Protein AF-A0A535TQ62-F1 (afdb_monomer_lite)

Structure (mmCIF, N/CA/C/O backbone):
data_AF-A0A535TQ62-F1
#
_entry.id   AF-A0A535TQ62-F1
#
loop_
_atom_site.group_PDB
_atom_site.id
_atom_site.type_symbol
_atom_site.label_atom_id
_atom_site.label_alt_id
_atom_site.label_comp_id
_atom_site.label_asym_id
_atom_site.label_entity_id
_atom_site.label_seq_id
_atom_site.pdbx_PDB_ins_code
_atom_site.Cartn_x
_atom_site.Cartn_y
_atom_site.Cartn_z
_atom_site.occupancy
_atom_site.B_iso_or_equiv
_atom_site.auth_seq_id
_atom_site.a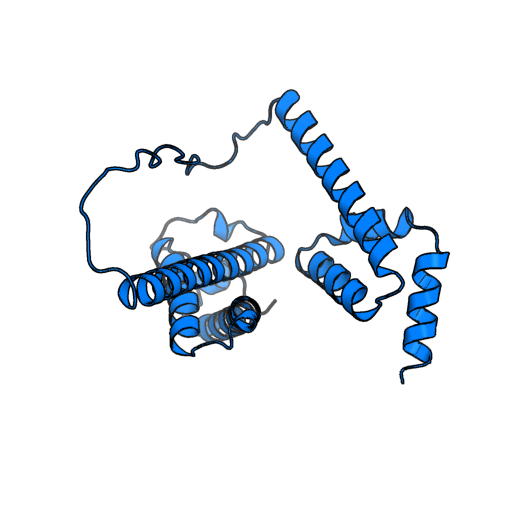uth_comp_id
_atom_site.auth_asym_id
_atom_site.auth_atom_id
_atom_site.pdbx_PDB_model_num
ATOM 1 N N . MET A 1 1 ? -7.289 12.842 -1.006 1.00 69.19 1 MET A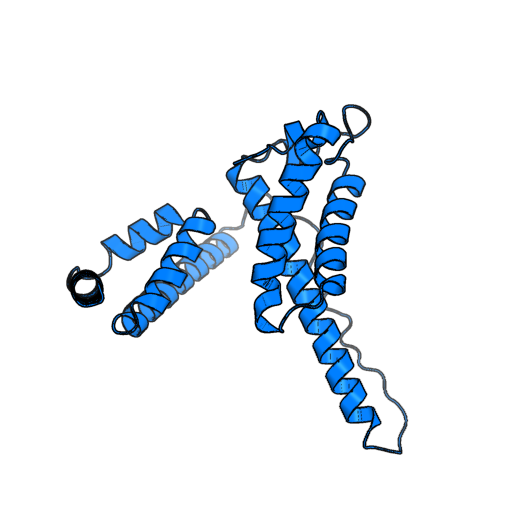 N 1
ATOM 2 C CA . MET A 1 1 ? -7.276 11.365 -0.954 1.00 69.19 1 MET A CA 1
ATOM 3 C C . MET A 1 1 ? -8.593 10.858 -1.527 1.00 69.19 1 MET A C 1
ATOM 5 O O . MET A 1 1 ? -9.617 11.352 -1.076 1.00 69.19 1 MET A O 1
ATOM 9 N N . PRO A 1 2 ? -8.578 10.011 -2.569 1.00 82.50 2 PRO A N 1
ATOM 10 C CA . PRO A 1 2 ? -9.769 9.678 -3.369 1.00 82.50 2 PRO A CA 1
ATOM 11 C C . PRO A 1 2 ? -10.786 8.708 -2.734 1.00 82.50 2 PRO A C 1
ATOM 13 O O . PRO A 1 2 ? -11.900 8.621 -3.231 1.00 82.50 2 PRO A O 1
ATOM 16 N N . PHE A 1 3 ? -10.418 7.979 -1.683 1.00 88.31 3 PHE A N 1
ATOM 17 C CA . PHE A 1 3 ? -11.275 7.019 -0.965 1.00 88.31 3 PHE A CA 1
ATOM 18 C C . PHE A 1 3 ? -10.758 6.794 0.460 1.00 88.31 3 PHE A C 1
ATOM 20 O O . P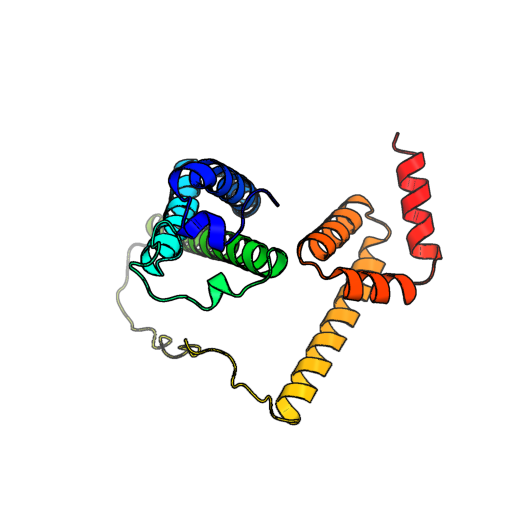HE A 1 3 ? -9.585 7.063 0.735 1.00 88.31 3 PHE A O 1
ATOM 27 N N . THR A 1 4 ? -11.595 6.268 1.347 1.00 88.94 4 THR A N 1
ATOM 28 C CA . THR A 1 4 ? -11.227 5.843 2.707 1.00 88.94 4 THR A CA 1
ATOM 29 C C . THR A 1 4 ? -11.290 4.318 2.863 1.00 88.94 4 THR A C 1
ATOM 31 O O . THR A 1 4 ? -11.782 3.611 1.982 1.00 88.94 4 THR A O 1
ATOM 34 N N . ALA A 1 5 ? -10.786 3.796 3.987 1.00 87.31 5 ALA A N 1
ATOM 35 C CA . ALA A 1 5 ? -10.918 2.377 4.332 1.00 87.31 5 ALA A CA 1
ATOM 36 C C . ALA A 1 5 ? -12.396 1.957 4.458 1.00 87.31 5 ALA A C 1
ATOM 38 O O . ALA A 1 5 ? -12.781 0.885 3.998 1.00 87.31 5 ALA A O 1
ATOM 39 N N . HIS A 1 6 ? -13.231 2.849 5.002 1.00 87.88 6 HIS A N 1
ATOM 40 C CA . HIS A 1 6 ? -14.673 2.648 5.103 1.00 87.88 6 HIS A CA 1
ATOM 41 C C . HIS A 1 6 ? -15.333 2.565 3.719 1.00 87.88 6 HIS A C 1
ATOM 43 O O . HIS A 1 6 ? -16.113 1.651 3.458 1.00 87.88 6 HIS A O 1
ATOM 49 N N . ASP A 1 7 ? -14.970 3.461 2.797 1.00 88.75 7 ASP A N 1
ATOM 50 C CA . ASP A 1 7 ? -15.551 3.455 1.450 1.00 88.75 7 ASP A CA 1
ATOM 51 C C . ASP A 1 7 ? -15.183 2.182 0.673 1.00 88.75 7 ASP A C 1
ATOM 53 O O . ASP A 1 7 ? -16.000 1.658 -0.078 1.00 88.75 7 ASP A O 1
ATOM 57 N N . LEU A 1 8 ? -13.982 1.634 0.878 1.00 88.75 8 LEU A N 1
ATOM 58 C CA . LEU A 1 8 ? -13.589 0.354 0.276 1.00 88.75 8 LEU A CA 1
ATOM 59 C C . LEU A 1 8 ? -14.397 -0.831 0.802 1.00 88.75 8 LEU A C 1
ATOM 61 O O . LEU A 1 8 ? -14.612 -1.810 0.081 1.00 88.75 8 LEU A O 1
ATOM 65 N N . ARG A 1 9 ? -14.860 -0.740 2.046 1.00 90.38 9 ARG A N 1
ATOM 66 C CA . ARG A 1 9 ? -15.615 -1.802 2.699 1.00 90.38 9 ARG A CA 1
ATOM 67 C C . ARG A 1 9 ? -17.073 -1.840 2.274 1.00 90.38 9 ARG A C 1
ATOM 69 O O . ARG A 1 9 ? -17.581 -2.928 2.015 1.00 90.38 9 ARG A O 1
ATOM 76 N N . TYR A 1 10 ? -17.718 -0.676 2.196 1.00 89.25 10 TYR A N 1
ATOM 77 C CA . TYR A 1 10 ? -19.159 -0.556 1.931 1.00 89.25 10 TYR A CA 1
ATOM 78 C C . TYR A 1 10 ? -19.491 -0.117 0.498 1.00 89.25 10 TYR A C 1
ATOM 80 O O . TYR A 1 10 ? -20.608 -0.320 0.027 1.00 89.25 10 TYR A O 1
ATOM 88 N N . HIS A 1 11 ? -18.537 0.481 -0.217 1.00 90.88 11 HIS A N 1
ATOM 89 C CA . HIS A 1 11 ? -18.716 1.021 -1.569 1.00 90.88 11 HIS A CA 1
ATOM 90 C C . HIS A 1 11 ? -17.602 0.542 -2.509 1.00 90.88 11 HIS A C 1
ATOM 92 O O . HIS A 1 11 ? -17.074 1.310 -3.321 1.00 90.88 11 HIS A O 1
ATOM 98 N N . ALA A 1 12 ? -17.247 -0.743 -2.402 1.00 87.06 12 ALA A N 1
ATOM 99 C CA . ALA A 1 12 ? -16.166 -1.363 -3.164 1.00 87.06 12 ALA A CA 1
ATOM 100 C C . ALA A 1 12 ? -16.316 -1.145 -4.679 1.00 87.06 12 ALA A C 1
ATOM 102 O O . ALA A 1 12 ? -15.363 -0.720 -5.321 1.00 87.06 12 ALA A O 1
ATOM 103 N N . ASP A 1 13 ? -17.513 -1.322 -5.243 1.00 87.94 13 ASP A N 1
ATOM 104 C CA . ASP A 1 13 ? -17.751 -1.171 -6.689 1.00 87.94 13 ASP A CA 1
ATOM 105 C C . ASP A 1 13 ? -17.455 0.246 -7.208 1.00 87.94 13 ASP A C 1
ATOM 107 O O . ASP A 1 13 ? -16.999 0.429 -8.337 1.00 87.94 13 ASP A O 1
ATOM 111 N N . GLN A 1 14 ? -17.688 1.263 -6.374 1.00 90.12 14 GLN A N 1
ATOM 112 C CA . GLN A 1 14 ? -17.477 2.670 -6.729 1.00 90.12 14 GLN A CA 1
ATOM 113 C C . GLN A 1 14 ? -16.027 3.103 -6.498 1.00 90.12 14 GLN A C 1
ATOM 115 O O . GLN A 1 14 ? -15.486 3.921 -7.242 1.00 90.12 14 GLN A O 1
ATOM 120 N N . THR A 1 15 ? -15.388 2.554 -5.466 1.00 90.88 15 THR A N 1
ATOM 121 C CA . THR A 1 15 ? -14.035 2.940 -5.047 1.00 90.88 15 THR A CA 1
ATOM 122 C C . THR A 1 15 ? -12.935 2.101 -5.682 1.00 90.88 15 THR A C 1
ATOM 124 O O . THR A 1 15 ? -11.796 2.564 -5.773 1.00 90.88 15 THR A O 1
ATOM 127 N N . TYR A 1 16 ? -13.255 0.910 -6.189 1.00 91.81 16 TYR A N 1
ATOM 128 C CA . TYR A 1 16 ? -12.292 0.005 -6.808 1.00 91.81 16 TYR A CA 1
ATOM 129 C C . TYR A 1 16 ? -11.492 0.643 -7.957 1.00 91.81 16 TYR A C 1
ATOM 131 O O . TYR A 1 16 ? -10.268 0.501 -7.954 1.00 91.81 16 TYR A O 1
ATOM 139 N N . PRO A 1 17 ? -12.087 1.413 -8.893 1.00 93.12 17 PRO A N 1
ATOM 140 C CA . PRO A 1 17 ? -11.311 2.081 -9.940 1.00 93.12 17 PRO A CA 1
ATOM 141 C C . PRO A 1 17 ? -10.280 3.071 -9.377 1.00 93.12 17 PRO A C 1
ATOM 143 O O . PRO A 1 17 ? -9.155 3.163 -9.874 1.00 93.12 17 PRO A O 1
ATOM 146 N N . ALA A 1 18 ? -10.640 3.792 -8.311 1.00 91.94 18 ALA A N 1
ATOM 147 C CA . ALA A 1 18 ? -9.747 4.737 -7.653 1.00 91.94 18 ALA A CA 1
ATOM 148 C C . ALA A 1 18 ? -8.618 4.018 -6.898 1.00 91.94 18 ALA A C 1
ATOM 150 O O . ALA A 1 18 ? -7.462 4.443 -6.985 1.00 91.94 18 ALA A O 1
ATOM 151 N N . LEU A 1 19 ? -8.929 2.906 -6.221 1.00 93.00 19 LEU A N 1
ATOM 152 C CA . LEU A 1 19 ? -7.938 2.024 -5.603 1.00 93.00 19 LEU A CA 1
ATOM 153 C C . LEU A 1 19 ? -6.963 1.488 -6.648 1.00 93.00 19 LEU A C 1
ATOM 155 O O . LEU A 1 19 ? -5.754 1.630 -6.486 1.00 93.00 19 LEU A O 1
ATOM 159 N N . TYR A 1 20 ? -7.477 0.919 -7.737 1.00 92.88 20 TYR A N 1
ATOM 160 C CA . TYR A 1 20 ? -6.663 0.344 -8.799 1.00 92.88 20 TYR A CA 1
ATOM 161 C C . TYR A 1 20 ? -5.708 1.380 -9.400 1.00 92.88 20 TYR A C 1
ATOM 163 O O . TYR A 1 20 ? -4.512 1.121 -9.533 1.00 92.88 20 TYR A O 1
ATOM 171 N N . ALA A 1 21 ? -6.202 2.586 -9.698 1.00 91.81 21 ALA A N 1
ATOM 172 C CA . ALA A 1 21 ? -5.378 3.676 -10.217 1.00 91.81 21 ALA A CA 1
ATOM 173 C C . ALA A 1 21 ? -4.296 4.129 -9.219 1.00 91.81 21 ALA A C 1
ATOM 175 O O . ALA A 1 21 ? -3.176 4.451 -9.625 1.00 91.81 21 ALA A O 1
ATOM 176 N N . HIS A 1 22 ? -4.616 4.148 -7.919 1.00 91.56 22 HIS A N 1
ATOM 177 C CA . HIS A 1 22 ? -3.662 4.469 -6.856 1.00 91.56 22 HIS A CA 1
ATOM 178 C C . HIS A 1 22 ? -2.554 3.416 -6.760 1.00 91.56 22 HIS A C 1
ATOM 180 O O . HIS A 1 22 ? -1.371 3.751 -6.850 1.00 91.56 22 HIS A O 1
ATOM 186 N N . LEU A 1 23 ? -2.933 2.138 -6.656 1.00 91.56 23 LEU A N 1
ATOM 187 C CA . LEU A 1 23 ? -1.994 1.017 -6.583 1.00 91.56 23 LEU A CA 1
ATOM 188 C C . LEU A 1 23 ? -1.113 0.948 -7.833 1.00 91.56 23 LEU A C 1
ATOM 190 O O . LEU A 1 23 ? 0.098 0.796 -7.707 1.00 91.56 23 LEU A O 1
ATOM 194 N N . SER A 1 24 ? -1.695 1.142 -9.019 1.00 90.62 24 SER A N 1
ATOM 195 C CA . SER A 1 24 ? -0.967 1.140 -10.292 1.00 90.62 24 SER A CA 1
ATOM 196 C C . SER A 1 24 ? 0.131 2.196 -10.324 1.00 90.62 24 SER A C 1
ATOM 198 O O . SER A 1 24 ? 1.280 1.875 -10.616 1.00 90.62 24 SER A O 1
ATOM 200 N N . ARG A 1 25 ? -0.187 3.447 -9.958 1.00 89.25 25 ARG A N 1
ATOM 201 C CA . ARG A 1 25 ? 0.804 4.535 -9.927 1.00 89.25 25 ARG A CA 1
ATOM 202 C C . ARG A 1 25 ? 1.955 4.240 -8.966 1.00 89.25 25 ARG A C 1
ATOM 204 O O . ARG A 1 25 ? 3.113 4.464 -9.312 1.00 89.25 25 ARG A O 1
ATOM 211 N N . HIS A 1 26 ? 1.657 3.731 -7.773 1.00 86.88 26 HIS A N 1
ATOM 212 C CA . HIS A 1 26 ? 2.692 3.433 -6.779 1.00 86.88 26 HIS A CA 1
ATOM 213 C C . HIS A 1 26 ? 3.512 2.184 -7.119 1.00 86.88 26 HIS A C 1
ATOM 215 O O . HIS A 1 26 ? 4.719 2.153 -6.864 1.00 86.88 26 HIS A O 1
ATOM 221 N N . ALA A 1 27 ? 2.893 1.174 -7.728 1.00 86.38 27 ALA A N 1
ATOM 222 C CA . ALA A 1 27 ? 3.574 -0.037 -8.161 1.00 86.38 27 ALA A CA 1
ATOM 223 C C . ALA A 1 27 ? 4.510 0.255 -9.340 1.00 86.38 27 ALA A C 1
ATOM 225 O O . ALA A 1 27 ? 5.666 -0.156 -9.297 1.00 86.38 27 ALA A O 1
ATOM 226 N N . GLN A 1 28 ? 4.061 1.050 -10.319 1.00 85.69 28 GLN A N 1
ATOM 227 C CA . GLN A 1 28 ? 4.896 1.514 -11.432 1.00 85.69 28 GLN A CA 1
ATOM 228 C C . GLN A 1 28 ? 6.153 2.218 -10.927 1.00 85.69 28 GLN A C 1
ATOM 230 O O . GLN A 1 28 ? 7.251 1.803 -11.270 1.00 85.69 28 GLN A O 1
ATOM 235 N N . ARG A 1 29 ? 6.011 3.209 -10.037 1.00 83.56 29 ARG A N 1
ATOM 236 C CA . ARG A 1 29 ? 7.163 3.913 -9.444 1.00 83.56 29 ARG A CA 1
ATOM 237 C C . ARG A 1 29 ? 8.116 2.974 -8.704 1.00 83.56 29 ARG A C 1
ATOM 239 O O . ARG A 1 29 ? 9.326 3.134 -8.785 1.00 83.56 29 ARG A O 1
ATOM 246 N N . SER A 1 30 ? 7.575 1.990 -7.988 1.00 79.56 30 SER A N 1
ATOM 247 C CA . SER A 1 30 ? 8.385 1.037 -7.217 1.00 79.56 30 SER A CA 1
ATOM 248 C C . SER A 1 30 ? 9.134 0.034 -8.105 1.00 79.56 30 SER A C 1
ATOM 250 O O . SER A 1 30 ? 10.176 -0.478 -7.701 1.00 79.56 30 SER A O 1
ATOM 252 N N . LEU A 1 31 ? 8.607 -0.258 -9.298 1.00 76.38 31 LEU A N 1
ATOM 253 C CA . LEU A 1 31 ? 9.186 -1.183 -10.279 1.00 76.38 31 LEU A CA 1
ATOM 254 C C . LEU A 1 31 ? 10.022 -0.479 -11.364 1.00 76.38 31 LEU A C 1
ATOM 256 O O . LEU A 1 31 ? 10.758 -1.153 -12.084 1.00 76.38 31 LEU A O 1
ATOM 260 N N . ASP A 1 32 ? 9.947 0.853 -11.472 1.00 71.69 32 ASP A N 1
ATOM 261 C CA . ASP A 1 32 ? 10.553 1.657 -12.550 1.00 71.69 32 ASP A CA 1
ATOM 262 C C . ASP A 1 32 ? 12.072 1.437 -12.692 1.00 71.69 32 ASP A C 1
ATOM 264 O O . ASP A 1 32 ? 12.630 1.465 -13.788 1.00 71.69 32 ASP A O 1
ATOM 268 N N . VAL A 1 33 ? 12.737 1.076 -11.591 1.00 64.94 33 VAL A N 1
ATOM 269 C CA . VAL A 1 33 ? 14.167 0.730 -11.535 1.00 64.94 33 VAL A CA 1
ATOM 270 C C . VAL A 1 33 ? 14.557 -0.418 -12.490 1.00 64.94 33 VAL A C 1
ATOM 272 O O . VAL A 1 33 ? 15.727 -0.523 -12.854 1.00 64.94 33 VAL A O 1
ATOM 275 N N . LEU A 1 34 ? 13.622 -1.276 -12.921 1.00 55.91 34 LEU A N 1
ATOM 276 C CA . LEU A 1 34 ? 13.913 -2.444 -13.767 1.00 55.91 34 LEU A CA 1
ATOM 277 C C . LEU A 1 34 ? 13.423 -2.376 -15.220 1.00 55.91 34 LEU A C 1
ATOM 279 O O . LEU A 1 34 ? 13.639 -3.354 -15.932 1.00 55.91 34 LEU A O 1
ATOM 283 N N . LYS A 1 35 ? 12.815 -1.273 -15.687 1.00 62.41 35 LYS A N 1
ATOM 284 C CA . LYS A 1 35 ? 11.981 -1.273 -16.914 1.00 62.41 35 LYS A CA 1
ATOM 285 C C . LYS A 1 35 ? 10.881 -2.339 -16.780 1.00 62.41 35 LYS A C 1
ATOM 287 O O . LYS A 1 35 ? 11.060 -3.498 -17.145 1.00 62.41 35 LYS A O 1
ATOM 292 N N . TYR A 1 36 ? 9.778 -1.947 -16.151 1.00 62.25 36 TYR A N 1
ATOM 293 C CA . TYR A 1 36 ? 8.710 -2.851 -15.726 1.00 62.25 36 TYR A CA 1
ATOM 294 C C . TYR A 1 36 ? 8.142 -3.719 -16.866 1.00 62.25 36 TYR A C 1
ATOM 296 O O . TYR A 1 36 ? 8.028 -3.280 -18.010 1.00 62.25 36 TYR A O 1
ATOM 304 N N . ASP A 1 37 ? 7.737 -4.941 -16.516 1.00 74.69 37 ASP A N 1
ATOM 305 C CA . ASP A 1 37 ? 6.847 -5.778 -17.323 1.00 74.69 37 ASP A CA 1
ATOM 306 C C . ASP A 1 37 ? 5.396 -5.510 -16.862 1.00 74.69 37 ASP A C 1
ATOM 308 O O . ASP A 1 37 ? 5.145 -5.532 -15.649 1.00 74.69 37 ASP A O 1
ATOM 312 N N . PRO A 1 38 ? 4.430 -5.230 -17.761 1.00 79.62 38 PRO A N 1
ATOM 313 C CA . PRO A 1 38 ? 3.017 -5.100 -17.394 1.00 79.62 38 PRO A CA 1
ATOM 314 C C . PRO A 1 38 ? 2.485 -6.288 -16.575 1.00 79.62 38 PRO A C 1
ATOM 316 O O . PRO A 1 38 ? 1.651 -6.091 -15.695 1.00 79.62 38 PRO A O 1
ATOM 319 N N . ILE A 1 39 ? 3.012 -7.500 -16.779 1.00 83.44 39 ILE A N 1
ATOM 320 C CA . ILE A 1 39 ? 2.597 -8.684 -16.015 1.00 83.44 39 ILE A CA 1
ATOM 321 C C . ILE A 1 39 ? 3.038 -8.576 -14.543 1.00 83.44 39 ILE A C 1
ATOM 323 O O . ILE A 1 39 ? 2.291 -8.930 -13.627 1.00 83.44 39 ILE A O 1
ATOM 327 N N . GLU A 1 40 ? 4.246 -8.069 -14.278 1.00 83.31 40 GLU A N 1
ATOM 328 C CA . GLU A 1 40 ? 4.740 -7.867 -12.907 1.00 83.31 40 GLU A CA 1
ATOM 329 C C . GLU A 1 40 ? 3.917 -6.814 -12.164 1.00 83.31 40 GLU A C 1
ATOM 331 O O . GLU A 1 40 ? 3.616 -6.987 -10.979 1.00 83.31 40 GLU A O 1
ATOM 336 N N . LEU A 1 41 ? 3.527 -5.751 -12.869 1.00 87.50 41 LEU A N 1
ATOM 337 C CA . LEU A 1 41 ? 2.665 -4.705 -12.335 1.00 87.50 41 LEU A CA 1
ATOM 338 C C . LEU A 1 41 ? 1.316 -5.283 -11.881 1.00 87.50 41 LEU A C 1
ATOM 340 O O . LEU A 1 41 ? 0.933 -5.098 -10.722 1.00 87.50 41 LEU A O 1
ATOM 344 N N . ASP A 1 42 ? 0.651 -6.046 -12.749 1.00 88.88 42 ASP A N 1
ATOM 345 C CA . ASP A 1 42 ? -0.633 -6.683 -12.440 1.00 88.88 42 ASP A CA 1
ATOM 346 C C . ASP A 1 42 ? -0.512 -7.680 -11.282 1.00 88.88 42 ASP A C 1
ATOM 348 O O . ASP A 1 42 ? -1.373 -7.728 -10.402 1.00 88.88 42 ASP A O 1
ATOM 352 N N . MET A 1 43 ? 0.594 -8.428 -11.199 1.00 87.94 43 MET A N 1
ATOM 353 C CA . MET A 1 43 ? 0.855 -9.332 -10.075 1.00 87.94 43 MET A CA 1
ATOM 354 C C . MET A 1 43 ? 1.012 -8.602 -8.734 1.00 87.94 43 MET A C 1
ATOM 356 O O . MET A 1 43 ? 0.625 -9.141 -7.692 1.00 87.94 43 MET A O 1
ATOM 360 N N . VAL A 1 44 ? 1.630 -7.418 -8.722 1.00 89.25 44 VAL A N 1
ATOM 361 C CA . VAL A 1 44 ? 1.781 -6.609 -7.502 1.00 89.25 44 VAL A CA 1
ATOM 362 C C . VAL A 1 44 ? 0.427 -6.059 -7.068 1.00 89.25 44 VAL A C 1
ATOM 364 O O . VAL A 1 44 ? 0.057 -6.213 -5.903 1.00 89.25 44 VAL A O 1
ATOM 367 N N . ILE A 1 45 ? -0.324 -5.466 -8.001 1.00 91.50 45 ILE A N 1
ATOM 368 C CA . ILE A 1 45 ? -1.647 -4.895 -7.726 1.00 91.50 45 ILE A CA 1
ATOM 369 C C . ILE A 1 45 ? -2.606 -5.992 -7.260 1.00 91.50 45 ILE A C 1
ATOM 371 O O . ILE A 1 45 ? -3.220 -5.859 -6.201 1.00 91.50 45 ILE A O 1
ATOM 375 N N . GLY A 1 46 ? -2.682 -7.095 -8.008 1.00 89.06 46 GLY A N 1
ATOM 376 C CA . GLY A 1 46 ? -3.553 -8.227 -7.710 1.00 89.06 46 GLY A CA 1
ATOM 377 C C . GLY A 1 46 ? -3.296 -8.800 -6.322 1.00 89.06 46 GLY A C 1
ATOM 378 O O . GLY A 1 46 ? -4.242 -9.039 -5.580 1.00 89.06 46 GLY A O 1
ATOM 379 N N . HIS A 1 47 ? -2.030 -8.917 -5.913 1.00 91.94 47 HIS A N 1
ATOM 380 C CA . HIS A 1 47 ? -1.697 -9.387 -4.572 1.00 91.94 47 HIS A CA 1
ATOM 381 C C . HIS A 1 47 ? -2.207 -8.454 -3.469 1.00 91.94 47 HIS A C 1
ATOM 383 O O . HIS A 1 47 ? -2.743 -8.925 -2.469 1.00 91.94 47 HIS A O 1
ATOM 389 N N . VAL A 1 48 ? -2.044 -7.137 -3.628 1.00 90.75 48 VAL A N 1
ATOM 390 C CA . VAL A 1 48 ? -2.518 -6.172 -2.624 1.0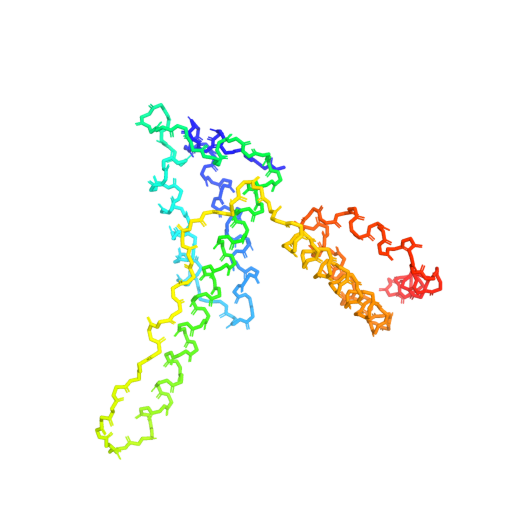0 90.75 48 VAL A CA 1
ATOM 391 C C . VAL A 1 48 ? -4.045 -6.192 -2.552 1.00 90.75 48 VAL A C 1
ATOM 393 O O . VAL A 1 48 ? -4.594 -6.255 -1.457 1.00 90.75 48 VAL A O 1
ATOM 396 N N . VAL A 1 49 ? -4.728 -6.225 -3.698 1.00 92.25 49 VAL A N 1
ATOM 397 C CA . VAL A 1 49 ? -6.194 -6.352 -3.769 1.00 92.25 49 VAL A CA 1
ATOM 398 C C . VAL A 1 49 ? -6.674 -7.646 -3.106 1.00 92.25 49 VAL A C 1
ATOM 400 O O . VAL A 1 49 ? -7.605 -7.615 -2.306 1.00 92.25 49 VAL A O 1
ATOM 403 N N . GLU A 1 50 ? -6.017 -8.772 -3.375 1.00 90.75 50 GLU A N 1
ATOM 404 C CA . GLU A 1 50 ? -6.331 -10.064 -2.761 1.00 90.75 50 GLU A CA 1
ATOM 405 C C . GLU A 1 50 ? -6.172 -10.023 -1.237 1.00 90.75 50 GLU A C 1
ATOM 407 O O . GLU A 1 50 ? -7.028 -10.535 -0.518 1.00 90.75 50 GLU A O 1
ATOM 412 N N . GLN A 1 51 ? -5.123 -9.374 -0.718 1.00 89.69 51 GLN A N 1
ATOM 413 C CA . GLN A 1 51 ? -4.979 -9.210 0.731 1.00 89.69 51 GLN A CA 1
ATOM 414 C C . GLN A 1 51 ? -6.103 -8.353 1.323 1.00 89.69 51 GLN A C 1
ATOM 416 O O . GLN A 1 51 ? -6.625 -8.705 2.377 1.00 89.69 51 GLN A O 1
ATOM 421 N N . LEU A 1 52 ? -6.519 -7.278 0.643 1.00 87.12 52 LEU A N 1
ATOM 422 C CA . LEU A 1 52 ? -7.643 -6.441 1.082 1.00 87.12 52 LEU A CA 1
ATOM 423 C C . LEU A 1 52 ? -8.978 -7.205 1.086 1.00 87.12 52 LEU A C 1
ATOM 425 O O . LEU A 1 52 ? -9.789 -7.006 1.991 1.00 87.12 52 LEU A O 1
ATOM 429 N N . LEU A 1 53 ? -9.191 -8.106 0.122 1.00 88.31 53 LEU A N 1
ATOM 430 C CA . LEU A 1 53 ? -10.333 -9.029 0.115 1.00 88.31 53 LEU A CA 1
ATOM 431 C C . LEU A 1 53 ? -10.246 -10.028 1.271 1.00 88.31 53 LEU A C 1
ATOM 433 O O . LEU A 1 53 ? -11.216 -10.230 1.997 1.00 88.31 53 LEU A O 1
ATOM 437 N N . ARG A 1 54 ? -9.070 -10.632 1.479 1.00 86.19 54 ARG A N 1
ATOM 438 C CA . ARG A 1 54 ? -8.849 -11.675 2.489 1.00 86.19 54 ARG A CA 1
ATOM 439 C C . ARG A 1 54 ? -9.076 -11.181 3.914 1.00 86.19 54 ARG A C 1
ATOM 441 O O . ARG A 1 54 ? -9.618 -11.918 4.732 1.00 86.19 54 ARG A O 1
ATOM 448 N N . ILE A 1 55 ? -8.658 -9.956 4.216 1.00 87.06 55 ILE A N 1
ATOM 449 C CA . ILE A 1 55 ? -8.901 -9.329 5.523 1.00 87.06 55 ILE A CA 1
ATOM 450 C C . ILE A 1 55 ? -10.322 -8.763 5.649 1.00 87.06 55 ILE A C 1
ATOM 452 O O . ILE A 1 55 ? -10.697 -8.302 6.721 1.00 87.06 55 ILE A O 1
ATOM 456 N N . GLY A 1 56 ? -11.118 -8.798 4.576 1.00 82.12 56 GLY A N 1
ATOM 457 C CA . GLY A 1 56 ? -12.494 -8.319 4.577 1.00 82.12 56 GLY A CA 1
ATOM 458 C C . GLY A 1 56 ? -12.635 -6.801 4.531 1.00 82.12 56 GLY A C 1
ATOM 459 O O . GLY A 1 56 ? -13.694 -6.301 4.902 1.00 82.12 56 GLY A O 1
ATOM 460 N N . LEU A 1 57 ? -11.593 -6.074 4.109 1.00 87.31 57 LEU A N 1
ATOM 461 C CA . LEU A 1 57 ? -11.637 -4.616 3.967 1.00 87.31 57 LEU A CA 1
ATOM 462 C C . LEU A 1 57 ? -12.211 -4.189 2.613 1.00 87.31 57 LEU A C 1
ATOM 464 O O . LEU A 1 57 ? -12.816 -3.132 2.519 1.00 87.31 57 LEU A O 1
ATOM 468 N N . LEU A 1 58 ? -12.034 -4.995 1.564 1.00 89.06 58 LEU A N 1
ATOM 469 C CA . LEU A 1 58 ? -12.636 -4.737 0.257 1.00 89.06 58 LEU A CA 1
ATOM 470 C C . LEU A 1 58 ? -13.943 -5.526 0.127 1.00 89.06 58 LEU A C 1
ATOM 472 O O . LEU A 1 58 ? -13.910 -6.752 0.081 1.00 89.06 58 LEU A O 1
ATOM 476 N N . GLY A 1 59 ? -15.084 -4.835 0.086 1.00 84.38 59 GLY A N 1
ATOM 477 C CA . GLY A 1 59 ? -16.402 -5.459 -0.123 1.00 84.38 59 GLY A CA 1
ATOM 478 C C . GLY A 1 59 ? -16.856 -6.417 0.987 1.00 84.38 59 GLY A C 1
ATOM 479 O O . GLY A 1 59 ? -17.729 -7.254 0.763 1.00 84.38 59 GLY A O 1
ATOM 480 N N . GLY A 1 60 ? -16.247 -6.333 2.174 1.00 83.25 60 GLY A N 1
ATOM 481 C CA . GLY A 1 60 ? -16.629 -7.152 3.325 1.00 83.25 60 GLY A CA 1
ATOM 482 C C . GLY A 1 60 ? -17.932 -6.708 3.991 1.00 83.25 60 GLY A C 1
ATOM 483 O O . GLY A 1 60 ? -18.570 -7.530 4.650 1.00 83.25 60 GLY A O 1
ATOM 484 N N . GLU A 1 61 ? -18.347 -5.449 3.787 1.00 85.75 61 GLU A N 1
ATOM 485 C CA . GLU A 1 61 ? -19.553 -4.855 4.382 1.00 85.75 61 GLU A CA 1
ATOM 486 C C . GLU A 1 61 ? -19.662 -5.208 5.887 1.00 85.75 61 GLU A C 1
ATOM 488 O O . GLU A 1 61 ? -18.661 -5.209 6.616 1.00 85.75 61 GLU A O 1
ATOM 493 N N . ASP A 1 62 ? -20.864 -5.570 6.339 1.00 85.38 62 ASP A N 1
ATOM 494 C CA . ASP A 1 62 ? -21.152 -6.089 7.681 1.00 85.38 62 ASP A CA 1
ATOM 495 C C . ASP A 1 62 ? -20.908 -7.606 7.813 1.00 85.38 62 ASP A C 1
ATOM 497 O O . ASP A 1 62 ? -21.128 -8.192 8.874 1.00 85.38 62 ASP A O 1
ATOM 501 N N . ARG A 1 63 ? -20.490 -8.286 6.736 1.00 83.12 63 ARG A N 1
ATOM 502 C CA . ARG A 1 63 ? -20.301 -9.750 6.724 1.00 83.12 63 ARG A CA 1
ATOM 503 C C . ARG A 1 63 ? -18.997 -10.168 7.392 1.00 83.12 63 ARG A C 1
ATOM 505 O O . ARG A 1 63 ? -18.868 -11.307 7.839 1.00 83.12 63 ARG A O 1
ATOM 512 N N . THR A 1 64 ? -18.027 -9.265 7.434 1.00 82.56 64 THR A N 1
ATOM 513 C CA . THR A 1 64 ? -16.738 -9.450 8.098 1.00 82.56 64 THR A CA 1
ATOM 514 C C . THR A 1 64 ? -16.692 -8.613 9.380 1.00 82.56 64 THR A C 1
ATOM 516 O O . THR A 1 64 ? -17.399 -7.614 9.491 1.00 82.56 64 THR A O 1
ATOM 519 N N . PRO A 1 65 ? -15.891 -8.986 10.393 1.00 82.62 65 PRO A N 1
ATOM 520 C CA . PRO A 1 65 ? -15.685 -8.131 11.559 1.00 82.62 65 PRO A CA 1
ATOM 521 C C . PRO A 1 65 ? -14.903 -6.867 11.178 1.00 82.62 65 PRO A C 1
ATOM 523 O O . PRO A 1 65 ? -14.167 -6.848 10.185 1.00 82.62 65 PRO A O 1
ATOM 526 N N . LEU A 1 66 ? -15.059 -5.797 11.959 1.00 83.38 66 LEU A N 1
ATOM 527 C CA . LEU A 1 66 ? -14.227 -4.603 11.810 1.00 83.38 66 LEU A CA 1
ATOM 528 C C . LEU A 1 66 ? -12.762 -4.961 12.067 1.00 83.38 66 LEU A C 1
ATOM 530 O O . LEU A 1 66 ? -12.430 -5.675 13.014 1.00 83.38 66 LEU A O 1
ATOM 534 N N . THR A 1 67 ? -11.890 -4.466 11.202 1.00 82.75 67 THR A N 1
ATOM 535 C CA . THR A 1 67 ? -10.446 -4.650 11.283 1.00 82.75 67 THR A CA 1
ATOM 536 C C . THR A 1 67 ? -9.796 -3.409 11.882 1.00 82.75 67 THR A C 1
ATOM 538 O O . THR A 1 67 ? -10.374 -2.324 11.909 1.00 82.75 67 THR A O 1
ATOM 541 N N . VAL A 1 68 ? -8.543 -3.537 12.317 1.00 81.75 68 VAL A N 1
ATOM 542 C CA . VAL A 1 68 ? -7.746 -2.382 12.769 1.00 81.75 68 VAL A CA 1
ATOM 543 C C . VAL A 1 68 ? -7.596 -1.338 11.653 1.00 81.75 68 VAL A C 1
ATOM 545 O O . VAL A 1 68 ? -7.493 -0.149 11.939 1.00 81.75 68 VAL A O 1
ATOM 548 N N . LEU A 1 69 ? -7.641 -1.765 10.383 1.00 82.12 69 LEU A N 1
ATOM 549 C CA . LEU A 1 69 ? -7.536 -0.872 9.228 1.00 82.12 69 LEU A CA 1
ATOM 550 C C . LEU A 1 69 ? -8.747 0.058 9.085 1.00 82.12 69 LEU A C 1
ATOM 552 O O . LEU A 1 69 ? -8.591 1.159 8.567 1.00 82.12 69 LEU A O 1
ATOM 556 N N . ASP A 1 70 ? -9.920 -0.345 9.583 1.00 81.12 70 ASP A N 1
ATOM 557 C CA . ASP A 1 70 ? -11.126 0.490 9.581 1.00 81.12 70 ASP A CA 1
ATOM 558 C C . ASP A 1 70 ? -11.008 1.689 10.538 1.00 81.12 70 ASP A C 1
ATOM 560 O O . ASP A 1 70 ? -11.666 2.707 10.339 1.00 81.12 70 ASP A O 1
ATOM 564 N N . GLY A 1 71 ? -10.164 1.579 11.571 1.00 79.56 71 GLY A N 1
ATOM 565 C CA . GLY A 1 71 ? -9.910 2.642 12.547 1.00 79.56 71 GLY A CA 1
ATOM 566 C C . GLY A 1 71 ? -8.742 3.566 12.193 1.00 79.56 71 GLY A C 1
ATOM 567 O O . GLY A 1 71 ? -8.447 4.486 12.956 1.00 79.56 71 GLY A O 1
ATOM 568 N N . LEU A 1 72 ? -8.050 3.321 11.076 1.00 82.25 72 LEU A N 1
ATOM 569 C CA . LEU A 1 72 ? -6.916 4.141 10.658 1.00 82.25 72 LEU A CA 1
ATOM 570 C C . LEU A 1 72 ? -7.375 5.496 10.124 1.00 82.25 72 LEU A C 1
ATOM 572 O O . LEU A 1 72 ? -8.389 5.612 9.434 1.00 82.25 72 LEU A O 1
ATOM 576 N N . SER A 1 73 ? -6.565 6.526 10.370 1.00 86.38 73 SER A N 1
ATOM 577 C CA . SER A 1 73 ? -6.726 7.785 9.648 1.00 86.38 73 SER A CA 1
ATOM 578 C C . SER A 1 73 ? -6.445 7.578 8.157 1.00 86.38 73 SER A C 1
ATOM 580 O O . SER A 1 73 ? -5.711 6.668 7.762 1.00 86.38 73 SER A O 1
ATOM 582 N N . ASN A 1 74 ? -6.972 8.465 7.310 1.00 84.56 74 ASN A N 1
ATOM 583 C CA . ASN A 1 74 ? -6.718 8.394 5.870 1.00 84.56 74 ASN A CA 1
ATOM 584 C C . ASN A 1 74 ? -5.209 8.384 5.565 1.00 84.56 74 ASN A C 1
ATOM 586 O O . ASN A 1 74 ? -4.747 7.552 4.797 1.00 84.56 74 ASN A O 1
ATOM 590 N N . ALA A 1 75 ? -4.415 9.220 6.235 1.00 82.06 75 ALA A N 1
ATOM 591 C CA . ALA A 1 75 ? -2.956 9.212 6.111 1.00 82.06 75 ALA A CA 1
ATOM 592 C C . ALA A 1 75 ? -2.338 7.831 6.387 1.00 82.06 75 ALA A C 1
ATOM 594 O O . ALA A 1 75 ? -1.615 7.278 5.555 1.00 82.06 75 ALA A O 1
ATOM 595 N N . GLN A 1 76 ? -2.687 7.235 7.528 1.00 85.00 76 GLN A N 1
ATOM 596 C CA . GLN A 1 76 ? -2.180 5.926 7.940 1.00 85.00 76 GLN A CA 1
ATOM 597 C C . GLN A 1 76 ? -2.602 4.818 6.971 1.00 85.00 76 GLN A C 1
ATOM 599 O O . GLN A 1 76 ? -1.810 3.929 6.653 1.00 85.00 76 GLN A O 1
ATOM 604 N N . PHE A 1 77 ? -3.830 4.889 6.463 1.00 86.69 77 PHE A N 1
ATOM 605 C CA . PHE A 1 77 ? -4.351 3.923 5.510 1.00 86.69 77 PHE A CA 1
ATOM 606 C C . PHE A 1 77 ? -3.608 3.972 4.165 1.00 86.69 77 PHE A C 1
ATOM 608 O O . PHE A 1 77 ? -3.198 2.936 3.639 1.00 86.69 77 PHE A O 1
ATOM 615 N N . TYR A 1 78 ? -3.349 5.166 3.626 1.00 86.06 78 TYR A N 1
ATOM 616 C CA . TYR A 1 78 ? -2.583 5.304 2.383 1.00 86.06 78 TYR A CA 1
ATOM 617 C C . TYR A 1 78 ? -1.110 4.935 2.570 1.00 86.06 78 TYR A C 1
ATOM 619 O O . TYR A 1 78 ? -0.532 4.293 1.692 1.00 86.06 78 TYR A O 1
ATOM 627 N N . ALA A 1 79 ? -0.514 5.250 3.723 1.00 84.31 79 ALA A N 1
ATOM 628 C CA . ALA A 1 79 ? 0.830 4.792 4.064 1.00 84.31 79 ALA A CA 1
ATOM 629 C C . ALA A 1 79 ? 0.911 3.255 4.096 1.00 84.31 79 ALA A C 1
ATOM 631 O O . ALA A 1 79 ? 1.849 2.669 3.547 1.00 84.31 79 ALA A O 1
ATOM 632 N N . PHE A 1 80 ? -0.101 2.589 4.665 1.00 88.88 80 PHE A N 1
ATOM 633 C CA . PHE A 1 80 ? -0.221 1.131 4.638 1.00 88.88 80 PHE A CA 1
ATOM 634 C C . PHE A 1 80 ? -0.302 0.580 3.205 1.00 88.88 80 PHE A C 1
ATOM 636 O O . PHE A 1 80 ? 0.436 -0.352 2.870 1.00 88.88 80 PHE A O 1
ATOM 643 N N . LEU A 1 81 ? -1.142 1.160 2.339 1.00 89.12 81 LEU A N 1
ATOM 644 C CA . LEU A 1 81 ? -1.260 0.732 0.938 1.00 89.12 81 LEU A CA 1
ATOM 645 C C . LEU A 1 81 ? 0.059 0.912 0.179 1.00 89.12 81 LEU A C 1
ATOM 647 O O . LEU A 1 81 ? 0.525 -0.013 -0.489 1.00 89.12 81 LEU A O 1
ATOM 651 N N . ASN A 1 82 ? 0.700 2.070 0.330 1.00 88.19 82 ASN A N 1
ATOM 652 C CA . ASN A 1 82 ? 1.965 2.380 -0.330 1.00 88.19 82 ASN A CA 1
ATOM 653 C C . ASN A 1 82 ? 3.075 1.421 0.116 1.00 88.19 82 ASN A C 1
ATOM 655 O O . ASN A 1 82 ? 3.828 0.908 -0.715 1.00 88.19 82 ASN A O 1
ATOM 659 N N . ARG A 1 83 ? 3.149 1.120 1.419 1.00 86.81 83 ARG A N 1
ATOM 660 C CA . ARG A 1 83 ? 4.120 0.166 1.965 1.00 86.81 83 ARG A CA 1
ATOM 661 C C . ARG A 1 83 ? 3.846 -1.255 1.483 1.00 86.81 83 ARG A C 1
ATOM 663 O O . ARG A 1 83 ? 4.785 -1.950 1.110 1.00 86.81 83 ARG A O 1
ATOM 670 N N . SER A 1 84 ? 2.579 -1.665 1.433 1.00 87.69 84 SER A N 1
ATOM 671 C CA . SER A 1 84 ? 2.161 -2.973 0.913 1.00 87.69 84 SER A CA 1
ATOM 672 C C . SER A 1 84 ? 2.587 -3.165 -0.545 1.00 87.69 84 SER A C 1
ATOM 674 O O . SER A 1 84 ? 3.221 -4.167 -0.882 1.00 87.69 84 SER A O 1
ATOM 676 N N . VAL A 1 85 ? 2.319 -2.169 -1.397 1.00 89.12 85 VAL A N 1
ATOM 677 C CA . VAL A 1 85 ? 2.732 -2.163 -2.809 1.00 89.12 85 VAL A CA 1
ATOM 678 C C . VAL A 1 85 ? 4.252 -2.208 -2.944 1.00 89.12 85 VAL A C 1
ATOM 680 O O . VAL A 1 85 ? 4.778 -3.053 -3.667 1.00 89.12 85 VAL A O 1
ATOM 683 N N . ARG A 1 86 ? 4.969 -1.341 -2.221 1.00 85.75 86 ARG A N 1
ATOM 684 C CA . ARG A 1 86 ? 6.435 -1.267 -2.268 1.00 85.75 86 ARG A CA 1
ATOM 685 C C . ARG A 1 86 ? 7.083 -2.574 -1.823 1.00 85.75 86 ARG A C 1
ATOM 687 O O . ARG A 1 86 ? 7.970 -3.078 -2.505 1.00 85.75 86 ARG A O 1
ATOM 694 N N . ASN A 1 87 ? 6.628 -3.149 -0.712 1.00 87.44 87 ASN A N 1
ATOM 695 C CA . ASN A 1 87 ? 7.143 -4.420 -0.206 1.00 87.44 87 ASN A CA 1
ATOM 696 C C . ASN A 1 87 ? 6.922 -5.543 -1.218 1.00 87.44 87 ASN A C 1
ATOM 698 O O . ASN A 1 87 ? 7.833 -6.332 -1.470 1.00 87.44 87 ASN A O 1
ATOM 702 N N . LYS A 1 88 ? 5.737 -5.591 -1.841 1.00 90.25 88 LYS A N 1
ATOM 703 C CA . LYS A 1 88 ? 5.445 -6.608 -2.847 1.00 90.25 88 LYS A CA 1
ATOM 704 C C . LYS A 1 88 ? 6.267 -6.421 -4.121 1.00 90.25 88 LYS A C 1
ATOM 706 O O . LYS A 1 88 ? 6.747 -7.409 -4.672 1.00 90.25 88 LYS A O 1
ATOM 711 N N . ALA A 1 89 ? 6.471 -5.182 -4.559 1.00 84.25 89 ALA A N 1
ATOM 712 C CA . ALA A 1 89 ? 7.371 -4.873 -5.662 1.00 84.25 89 ALA A CA 1
ATOM 713 C C . ALA A 1 89 ? 8.800 -5.339 -5.339 1.00 84.25 89 ALA A C 1
ATOM 715 O O . ALA A 1 89 ? 9.371 -6.102 -6.108 1.00 84.25 89 ALA A O 1
ATOM 716 N N . ILE A 1 90 ? 9.345 -5.000 -4.166 1.00 82.88 90 ILE A N 1
ATOM 717 C CA . ILE A 1 90 ? 10.685 -5.435 -3.736 1.00 82.88 90 ILE A CA 1
ATOM 718 C C . ILE A 1 90 ? 10.804 -6.966 -3.682 1.00 82.88 90 ILE A C 1
ATOM 720 O O . ILE A 1 90 ? 11.805 -7.505 -4.149 1.00 82.88 90 ILE A O 1
ATOM 724 N N . ASP A 1 91 ? 9.799 -7.677 -3.162 1.00 85.75 91 ASP A N 1
ATOM 725 C CA . ASP A 1 91 ? 9.755 -9.150 -3.178 1.00 85.75 91 ASP A CA 1
ATOM 726 C C . ASP A 1 91 ? 9.880 -9.698 -4.610 1.00 85.75 91 ASP A C 1
ATOM 728 O O . ASP A 1 91 ? 10.664 -10.614 -4.868 1.00 85.75 91 ASP A O 1
ATOM 732 N N . ARG A 1 92 ? 9.175 -9.092 -5.572 1.00 83.25 92 ARG A N 1
ATOM 733 C CA . ARG A 1 92 ? 9.279 -9.458 -6.993 1.00 83.25 92 ARG A CA 1
ATOM 734 C C . ARG A 1 92 ? 10.652 -9.142 -7.575 1.00 83.25 92 ARG A C 1
ATOM 736 O O . ARG A 1 92 ? 11.235 -10.013 -8.215 1.00 83.25 92 ARG A O 1
ATOM 743 N N . LEU A 1 93 ? 11.201 -7.961 -7.288 1.00 74.88 93 LEU A N 1
ATOM 744 C CA . LEU A 1 93 ? 12.548 -7.569 -7.714 1.00 74.88 93 LEU A CA 1
ATOM 745 C C . LEU A 1 93 ? 13.601 -8.566 -7.209 1.00 74.88 93 LEU A C 1
ATOM 747 O O . LEU A 1 93 ? 14.478 -8.978 -7.967 1.00 74.88 93 LEU A O 1
ATOM 751 N N . ARG A 1 94 ? 13.503 -8.987 -5.941 1.00 80.00 94 ARG A N 1
ATOM 752 C CA . ARG A 1 94 ? 14.399 -9.988 -5.342 1.00 80.00 94 ARG A CA 1
ATOM 753 C C . ARG A 1 94 ? 14.263 -11.341 -6.033 1.00 80.00 94 ARG A C 1
ATOM 755 O O . ARG A 1 94 ? 15.268 -11.896 -6.459 1.00 80.00 94 ARG A O 1
ATOM 762 N N . LYS A 1 95 ? 13.036 -11.839 -6.209 1.00 81.12 95 LYS A N 1
ATOM 763 C CA . LYS A 1 95 ? 12.778 -13.127 -6.878 1.00 81.12 95 LYS A CA 1
ATOM 764 C C . LYS A 1 95 ? 13.276 -13.149 -8.318 1.00 81.12 95 LYS A C 1
ATOM 766 O O . LYS A 1 95 ? 13.886 -14.128 -8.729 1.00 81.12 95 LYS A O 1
ATOM 771 N N . ARG A 1 96 ? 13.080 -12.062 -9.063 1.00 74.31 96 ARG A N 1
ATOM 772 C CA . ARG A 1 96 ? 13.573 -11.944 -10.438 1.00 74.31 96 ARG A CA 1
ATOM 773 C C . ARG A 1 96 ? 15.099 -11.903 -10.497 1.00 74.31 96 ARG A C 1
ATOM 775 O O . ARG A 1 96 ? 15.685 -12.551 -11.354 1.00 74.31 96 ARG A O 1
ATOM 782 N N . ARG A 1 97 ? 15.754 -11.174 -9.583 1.00 71.75 97 ARG A N 1
ATOM 783 C CA . ARG A 1 97 ? 17.224 -11.178 -9.473 1.00 71.75 97 ARG A CA 1
ATOM 784 C C . ARG A 1 97 ? 17.758 -12.574 -9.173 1.00 71.75 97 ARG A C 1
ATOM 786 O O . ARG A 1 97 ? 18.691 -12.990 -9.842 1.00 71.75 97 ARG A O 1
ATOM 793 N N . LEU A 1 98 ? 17.133 -13.302 -8.246 1.00 72.25 98 LEU A N 1
ATOM 794 C CA . LEU A 1 98 ? 17.491 -14.693 -7.958 1.00 72.25 98 LEU A CA 1
ATOM 795 C C . LEU A 1 98 ? 17.325 -15.579 -9.199 1.00 72.25 98 LEU A C 1
ATOM 797 O O . LEU A 1 98 ? 18.253 -16.287 -9.557 1.00 72.25 98 LEU A O 1
ATOM 801 N N . GLN A 1 99 ? 16.194 -15.495 -9.908 1.00 69.38 99 GLN A N 1
ATOM 802 C CA . GLN A 1 99 ? 15.987 -16.244 -11.156 1.00 69.38 99 GLN A CA 1
ATOM 803 C C . GLN A 1 99 ? 17.028 -15.910 -12.229 1.00 69.38 99 GLN A C 1
ATOM 805 O O . GLN A 1 99 ? 17.495 -16.814 -12.910 1.00 69.38 99 GLN A O 1
ATOM 810 N N . MET A 1 100 ? 17.407 -14.636 -12.371 1.00 62.56 100 MET A N 1
ATOM 811 C CA . MET A 1 100 ? 18.468 -14.235 -13.297 1.00 62.56 100 MET A CA 1
ATOM 812 C C . MET A 1 100 ? 19.833 -14.786 -12.874 1.00 62.56 100 MET A C 1
ATOM 814 O O . MET A 1 100 ? 20.541 -15.276 -13.740 1.00 62.56 100 MET A O 1
ATOM 818 N N . MET A 1 101 ? 20.167 -14.767 -11.577 1.00 60.66 101 MET A N 1
ATOM 819 C CA . MET A 1 101 ? 21.401 -15.369 -11.051 1.00 60.66 101 MET A CA 1
ATOM 820 C C . MET A 1 101 ? 21.452 -16.877 -11.327 1.00 60.66 101 MET A C 1
ATOM 822 O O . MET A 1 101 ? 22.416 -17.346 -11.922 1.00 60.66 101 MET A O 1
ATOM 826 N N . TYR A 1 102 ? 20.381 -17.615 -11.019 1.00 57.78 102 TYR A N 1
ATOM 827 C CA . TYR A 1 102 ? 20.306 -19.048 -11.319 1.00 57.78 102 TYR A CA 1
ATOM 828 C C . TYR A 1 102 ? 20.332 -19.344 -12.825 1.00 57.78 102 TYR A C 1
ATOM 830 O O . TYR A 1 102 ? 20.917 -20.338 -13.234 1.00 57.78 102 TYR A O 1
ATOM 838 N N . ALA A 1 103 ? 19.733 -18.499 -13.669 1.00 57.28 103 ALA A N 1
ATOM 839 C CA . ALA A 1 103 ? 19.812 -18.665 -15.121 1.00 57.28 103 ALA A CA 1
ATOM 840 C C . ALA A 1 103 ? 21.245 -18.468 -15.647 1.00 57.28 103 ALA A C 1
ATOM 842 O O . ALA A 1 103 ? 21.671 -19.218 -16.520 1.00 57.28 103 ALA A O 1
ATOM 843 N N . THR A 1 104 ? 22.004 -17.516 -15.089 1.00 53.78 104 THR A N 1
ATOM 844 C CA . THR A 1 104 ? 23.434 -17.355 -15.404 1.00 53.78 104 THR A CA 1
ATOM 845 C C . THR A 1 104 ? 24.305 -18.482 -14.850 1.00 53.78 104 THR A C 1
ATOM 847 O O . THR A 1 104 ? 25.261 -18.864 -15.516 1.00 53.78 104 THR A O 1
ATOM 850 N N . ASP A 1 105 ? 23.965 -19.056 -13.692 1.00 48.06 105 ASP A N 1
ATOM 851 C CA . ASP A 1 105 ? 24.696 -20.201 -13.129 1.00 48.06 105 ASP A CA 1
ATOM 852 C C . ASP A 1 105 ? 24.427 -21.498 -13.922 1.00 48.06 105 ASP A C 1
ATOM 854 O O . ASP A 1 105 ? 25.313 -22.337 -14.075 1.00 48.06 105 ASP A O 1
ATOM 858 N N . VAL A 1 106 ? 23.231 -21.654 -14.506 1.00 46.06 106 VAL A N 1
ATOM 859 C CA . VAL A 1 106 ? 22.873 -22.815 -15.349 1.00 46.06 106 VAL A CA 1
ATOM 860 C C . VAL A 1 106 ? 23.526 -22.762 -16.742 1.00 46.06 106 VAL A C 1
ATOM 862 O O . VAL A 1 106 ? 23.733 -23.811 -17.351 1.00 46.06 106 VAL A O 1
ATOM 865 N N . GLU A 1 107 ? 23.928 -21.588 -17.238 1.00 42.78 107 GLU A N 1
ATOM 866 C CA . GLU A 1 107 ? 24.727 -21.474 -18.475 1.00 42.78 107 GLU A CA 1
ATOM 867 C C . GLU A 1 107 ? 26.225 -21.751 -18.277 1.00 42.78 107 GLU A C 1
ATOM 869 O O . GLU A 1 107 ? 26.979 -21.831 -19.249 1.00 42.78 107 GLU A O 1
ATOM 874 N N . GLY A 1 108 ? 26.669 -21.985 -17.045 1.00 44.34 108 GLY A N 1
ATOM 875 C CA . GLY A 1 108 ? 28.031 -22.410 -16.796 1.00 44.34 108 GLY A CA 1
ATOM 876 C C . GLY A 1 108 ? 28.192 -22.983 -15.410 1.00 44.34 108 GLY A C 1
ATOM 877 O O . GLY A 1 108 ? 28.654 -22.260 -14.546 1.00 44.34 108 GLY A O 1
ATOM 878 N N . THR A 1 109 ? 27.850 -24.258 -15.215 1.00 33.47 109 THR A N 1
ATOM 879 C CA . THR A 1 109 ? 28.681 -25.281 -14.549 1.00 33.47 109 THR A CA 1
ATOM 880 C C . THR A 1 109 ? 27.938 -26.623 -14.628 1.00 33.47 109 THR A C 1
ATOM 882 O O . THR A 1 109 ? 26.951 -26.852 -13.933 1.00 33.47 109 THR A O 1
ATOM 885 N N . GLU A 1 110 ? 28.418 -27.540 -15.472 1.00 37.94 110 GLU A N 1
ATOM 886 C CA . GLU A 1 110 ? 28.198 -28.967 -15.235 1.00 37.94 110 GLU A CA 1
ATOM 887 C C . GLU A 1 110 ? 28.943 -29.352 -13.950 1.00 37.94 110 GLU A C 1
ATOM 889 O O . GLU A 1 110 ? 30.161 -29.196 -13.871 1.00 37.94 110 GLU A O 1
ATOM 894 N N . GLY A 1 111 ? 28.222 -29.896 -12.969 1.00 34.47 111 GLY A N 1
ATOM 895 C CA . GLY A 1 111 ? 28.807 -30.706 -11.904 1.00 34.47 111 GLY A CA 1
ATOM 896 C C . GLY A 1 111 ? 28.754 -30.110 -10.498 1.00 34.47 111 GLY A C 1
ATOM 897 O O . GLY A 1 111 ? 29.514 -29.209 -10.154 1.00 34.47 111 GLY A O 1
ATOM 898 N N . THR A 1 112 ? 27.957 -30.769 -9.654 1.00 31.95 112 THR A N 1
ATOM 899 C CA . THR A 1 112 ? 28.301 -31.401 -8.357 1.00 31.95 112 THR A CA 1
ATOM 900 C C . THR A 1 112 ? 27.237 -31.121 -7.290 1.00 31.95 112 THR A C 1
ATOM 902 O O . THR A 1 112 ? 26.761 -30.005 -7.120 1.00 31.95 112 THR A O 1
ATOM 905 N N . GLU A 1 113 ? 26.831 -32.204 -6.637 1.00 37.09 113 GLU A N 1
ATOM 906 C CA . GLU A 1 113 ? 25.743 -32.352 -5.675 1.00 37.09 113 GLU A CA 1
ATOM 907 C C . GLU A 1 113 ? 25.993 -31.666 -4.318 1.00 37.09 113 GLU A C 1
ATOM 909 O O . GLU A 1 113 ? 27.137 -31.506 -3.908 1.00 37.09 113 GLU A O 1
ATOM 914 N N . ALA A 1 114 ? 24.871 -31.416 -3.626 1.00 38.12 114 ALA A N 1
ATOM 915 C CA . ALA A 1 114 ? 24.655 -31.397 -2.172 1.00 38.12 114 ALA A CA 1
ATOM 916 C C . ALA A 1 114 ? 25.403 -30.361 -1.306 1.00 38.12 114 ALA A C 1
ATOM 918 O O . ALA A 1 114 ? 26.622 -30.350 -1.221 1.00 38.12 114 ALA A O 1
ATOM 919 N N . GLU A 1 115 ? 24.647 -29.565 -0.544 1.00 33.50 115 GLU A N 1
ATOM 920 C CA . GLU A 1 115 ? 24.441 -29.781 0.901 1.00 33.50 115 GLU A CA 1
ATOM 921 C C . GLU A 1 115 ? 23.531 -28.683 1.490 1.00 33.50 115 GLU A C 1
ATOM 923 O O . GLU A 1 115 ? 23.475 -27.556 1.000 1.00 33.50 115 GLU A O 1
ATOM 928 N N . ASP A 1 116 ? 22.756 -29.074 2.501 1.00 41.75 116 ASP A N 1
ATOM 929 C CA . ASP A 1 116 ? 21.763 -28.291 3.239 1.00 41.75 116 ASP A CA 1
ATOM 930 C C . ASP A 1 116 ? 22.311 -26.972 3.821 1.00 41.75 116 ASP A C 1
ATOM 932 O O . ASP A 1 116 ? 23.330 -26.974 4.510 1.00 41.75 116 ASP A O 1
ATOM 936 N N . ASP A 1 117 ? 21.582 -25.861 3.646 1.00 40.69 117 ASP A N 1
ATOM 937 C CA . ASP A 1 117 ? 21.870 -24.590 4.334 1.00 40.69 117 ASP A CA 1
ATOM 938 C C . ASP A 1 117 ? 20.844 -24.335 5.470 1.00 40.69 117 ASP A C 1
ATOM 940 O O . ASP A 1 117 ? 19.657 -24.102 5.201 1.00 40.69 117 ASP A O 1
ATOM 944 N N . PRO A 1 118 ? 21.251 -24.397 6.755 1.00 43.56 118 PRO A N 1
ATOM 945 C CA . PRO A 1 118 ? 20.377 -24.338 7.925 1.00 43.56 118 PRO A CA 1
ATOM 946 C C . PRO A 1 118 ? 20.143 -22.894 8.408 1.00 43.56 118 PRO A C 1
ATOM 948 O O . PRO A 1 118 ? 20.302 -22.589 9.588 1.00 43.56 118 PRO A O 1
ATOM 951 N N . LEU A 1 119 ? 19.742 -21.987 7.513 1.00 40.12 119 LEU A N 1
ATOM 952 C CA . LEU A 1 119 ? 19.440 -20.583 7.853 1.00 40.12 119 LEU A CA 1
ATOM 953 C C . LEU A 1 119 ? 17.941 -20.249 7.818 1.00 40.12 119 LEU A C 1
ATOM 955 O O . LEU A 1 119 ? 17.543 -19.092 7.689 1.00 40.12 119 LEU A O 1
ATOM 959 N N . ASN A 1 120 ? 17.089 -21.259 8.008 1.00 40.97 120 ASN A N 1
ATOM 960 C CA . ASN A 1 120 ? 15.640 -21.088 8.145 1.00 40.97 120 ASN A CA 1
ATOM 961 C C . ASN A 1 120 ? 15.191 -20.671 9.568 1.00 40.97 120 ASN A C 1
ATOM 963 O O . ASN A 1 120 ? 14.039 -20.887 9.938 1.00 40.97 120 ASN A O 1
ATOM 967 N N . GLU A 1 121 ? 16.067 -20.070 10.378 1.00 43.09 121 GLU A N 1
ATOM 968 C CA . GLU A 1 121 ? 15.757 -19.676 11.761 1.00 43.09 121 GLU A CA 1
ATOM 969 C C . GLU A 1 121 ? 16.034 -18.188 12.012 1.00 43.09 121 GLU A C 1
ATOM 971 O O . GLU A 1 121 ? 16.890 -17.786 12.791 1.00 43.09 121 GLU A O 1
ATOM 976 N N . ALA A 1 122 ? 15.269 -17.342 11.326 1.00 40.44 122 ALA A N 1
ATOM 977 C CA . ALA A 1 122 ? 15.011 -15.971 11.758 1.00 40.44 122 ALA A CA 1
ATOM 978 C C . ALA A 1 122 ? 13.565 -15.605 11.401 1.00 40.44 122 ALA A C 1
ATOM 980 O O . ALA A 1 122 ? 13.286 -14.726 10.587 1.00 40.44 122 ALA A O 1
ATOM 981 N N . THR A 1 123 ? 12.616 -16.340 11.981 1.00 41.88 123 THR A N 1
ATOM 982 C CA . THR A 1 123 ? 11.209 -15.938 12.001 1.00 41.88 123 THR A CA 1
ATOM 983 C C . THR A 1 123 ? 11.076 -14.684 12.863 1.00 41.88 123 THR A C 1
ATOM 985 O O . THR A 1 123 ? 10.943 -14.778 14.083 1.00 41.88 123 THR A O 1
ATOM 988 N N . GLU A 1 124 ? 11.125 -13.502 12.248 1.00 40.97 124 GLU A N 1
ATOM 989 C CA . GLU A 1 124 ? 10.649 -12.280 12.900 1.00 40.97 124 GLU A CA 1
ATOM 990 C C . GLU A 1 124 ? 9.169 -12.461 13.268 1.00 40.97 124 GLU A C 1
ATOM 992 O O . GLU A 1 124 ? 8.349 -12.909 12.461 1.00 40.97 124 GLU A O 1
ATOM 997 N N . ALA A 1 125 ? 8.842 -12.166 14.526 1.00 37.28 125 ALA A N 1
ATOM 998 C CA . ALA A 1 125 ? 7.533 -12.409 15.107 1.00 37.28 125 ALA A CA 1
ATOM 999 C C . ALA A 1 125 ? 6.426 -11.663 14.340 1.00 37.28 125 ALA A C 1
ATOM 1001 O O . ALA A 1 125 ? 6.361 -10.435 14.318 1.00 37.28 125 ALA A O 1
ATOM 1002 N N . VAL A 1 126 ? 5.507 -12.433 13.754 1.00 47.25 126 VAL A N 1
ATOM 1003 C CA . VAL A 1 126 ? 4.283 -11.982 13.066 1.00 47.25 126 VAL A CA 1
ATOM 1004 C C . VAL A 1 126 ? 3.206 -11.592 14.097 1.00 47.25 126 VAL A C 1
ATOM 1006 O O . VAL A 1 126 ? 2.072 -12.061 14.073 1.00 47.25 126 VAL A O 1
ATOM 1009 N N . GLY A 1 127 ? 3.563 -10.742 15.058 1.00 40.91 127 GLY A N 1
ATOM 1010 C CA . GLY A 1 127 ? 2.668 -10.249 16.103 1.00 40.91 127 GLY A CA 1
ATOM 1011 C C . GLY A 1 127 ? 3.073 -8.836 16.493 1.00 40.91 127 GLY A C 1
ATOM 1012 O O . GLY A 1 127 ? 4.235 -8.598 16.796 1.00 40.91 127 GLY A O 1
ATOM 1013 N N . GLY A 1 128 ? 2.131 -7.895 16.414 1.00 43.28 128 GLY A N 1
ATOM 1014 C CA . GLY A 1 128 ? 2.370 -6.466 16.613 1.00 43.28 128 GLY A CA 1
ATOM 1015 C C . GLY A 1 128 ? 3.109 -6.111 17.908 1.00 43.28 128 GLY A C 1
ATOM 1016 O O . GLY A 1 128 ? 3.100 -6.854 18.886 1.00 43.28 128 GLY A O 1
ATOM 1017 N N . VAL A 1 129 ? 3.737 -4.935 17.873 1.00 46.94 129 VAL A N 1
ATOM 1018 C CA . VAL A 1 129 ? 4.481 -4.311 18.973 1.00 46.94 129 VAL A CA 1
ATOM 1019 C C . VAL A 1 129 ? 3.697 -4.396 20.287 1.00 46.94 129 VAL A C 1
ATOM 1021 O O . VAL A 1 129 ? 2.504 -4.087 20.335 1.00 46.94 129 VAL A O 1
ATOM 1024 N N . VAL A 1 130 ? 4.382 -4.818 21.351 1.00 46.16 130 VAL A N 1
ATOM 1025 C CA . VAL A 1 130 ? 3.843 -4.904 22.712 1.00 46.16 130 VAL A CA 1
ATOM 1026 C C . VAL A 1 130 ? 3.346 -3.509 23.144 1.00 46.16 130 VAL A C 1
ATOM 1028 O O . VAL A 1 130 ? 4.063 -2.533 22.925 1.00 46.16 130 VAL A O 1
ATOM 1031 N N . PRO A 1 131 ? 2.152 -3.354 23.755 1.00 49.47 131 PRO A N 1
ATOM 1032 C CA . PRO A 1 131 ? 1.490 -2.047 23.908 1.00 49.47 131 PRO A CA 1
ATOM 1033 C C . PRO A 1 131 ? 2.180 -1.052 24.853 1.00 49.47 131 PRO A C 1
ATOM 1035 O O . PRO A 1 131 ? 1.715 0.077 24.991 1.00 49.47 131 PRO A O 1
ATOM 1038 N N . PHE A 1 132 ? 3.264 -1.451 25.517 1.00 46.12 132 PHE A N 1
ATOM 1039 C CA . PHE A 1 132 ? 4.019 -0.609 26.436 1.00 46.12 132 PHE A CA 1
ATOM 1040 C C . PHE A 1 132 ? 5.513 -0.883 26.242 1.00 46.12 132 PHE A C 1
ATOM 1042 O O . PHE A 1 132 ? 6.005 -1.875 26.781 1.00 46.12 132 PHE A O 1
ATOM 1049 N N . PRO A 1 133 ? 6.228 -0.054 25.458 1.00 55.50 133 PRO A N 1
ATOM 1050 C CA . PRO A 1 133 ? 7.661 -0.223 25.284 1.00 55.50 133 PRO A CA 1
ATOM 1051 C C . PRO A 1 133 ? 8.365 -0.016 26.624 1.00 55.50 133 PRO A C 1
ATOM 1053 O O . PRO A 1 133 ? 8.052 0.909 27.382 1.00 55.50 133 PRO A O 1
ATOM 1056 N N . THR A 1 134 ? 9.311 -0.896 26.926 1.00 63.91 134 THR A N 1
ATOM 1057 C CA . THR A 1 134 ? 10.156 -0.767 28.116 1.00 63.91 134 THR A CA 1
ATOM 1058 C C . THR A 1 134 ? 11.021 0.500 28.016 1.00 63.91 134 THR A C 1
ATOM 1060 O O . THR A 1 134 ? 11.285 0.987 26.913 1.00 63.91 134 THR A O 1
ATOM 1063 N N . PRO A 1 135 ? 11.496 1.077 29.135 1.00 60.16 135 PRO A N 1
ATOM 1064 C CA . PRO A 1 135 ? 12.369 2.254 29.096 1.00 60.16 135 PRO A CA 1
ATOM 1065 C C . PRO A 1 135 ? 13.613 2.048 28.213 1.00 60.16 135 PRO A C 1
ATOM 1067 O O . PRO A 1 135 ? 14.041 2.976 27.530 1.00 60.16 135 PRO A O 1
ATOM 1070 N N . GLU A 1 136 ? 14.141 0.827 28.147 1.00 65.00 136 GLU A N 1
ATOM 1071 C CA . GLU A 1 136 ? 15.258 0.446 27.277 1.00 65.00 136 GLU A CA 1
ATOM 1072 C C . GLU A 1 136 ? 14.869 0.483 25.791 1.00 65.00 136 GLU A C 1
ATOM 1074 O O . GLU A 1 136 ? 15.582 1.076 24.983 1.00 65.00 136 GLU A O 1
ATOM 1079 N N . GLU A 1 137 ? 13.695 -0.044 25.432 1.00 56.25 137 GLU A N 1
ATOM 1080 C CA . GLU A 1 137 ? 13.149 0.042 24.071 1.00 56.25 137 GLU A CA 1
ATOM 1081 C C . GLU A 1 137 ? 12.824 1.485 23.671 1.00 56.25 137 GLU A C 1
ATOM 1083 O O . GLU A 1 137 ? 13.070 1.872 22.531 1.00 56.25 137 GLU A O 1
ATOM 1088 N N . THR A 1 138 ? 12.332 2.320 24.595 1.00 54.62 138 THR A N 1
ATOM 1089 C CA . THR A 1 138 ? 12.120 3.751 24.317 1.00 54.62 138 THR A CA 1
ATOM 1090 C C . THR A 1 138 ? 13.433 4.499 24.130 1.00 54.62 138 THR A C 1
ATOM 1092 O O . THR A 1 138 ? 13.528 5.339 23.239 1.00 54.62 138 THR A O 1
ATOM 1095 N N . ALA A 1 139 ? 14.466 4.180 24.915 1.00 54.22 139 ALA A N 1
ATOM 1096 C CA . ALA A 1 139 ? 15.791 4.766 24.756 1.00 54.22 139 ALA A CA 1
ATOM 1097 C C . ALA A 1 139 ? 16.414 4.357 23.416 1.00 54.22 139 ALA A C 1
ATOM 1099 O O . ALA A 1 139 ? 16.991 5.199 22.730 1.00 54.22 139 ALA A O 1
ATOM 1100 N N . LEU A 1 140 ? 16.236 3.099 23.007 1.00 57.19 140 LEU A N 1
ATOM 1101 C CA . LEU A 1 140 ? 16.697 2.587 21.720 1.00 57.19 140 LEU A CA 1
ATOM 1102 C C . LEU A 1 140 ? 15.914 3.209 20.553 1.00 57.19 140 LEU A C 1
ATOM 1104 O O . LEU A 1 140 ? 16.514 3.636 19.569 1.00 57.19 140 LEU A O 1
ATOM 1108 N N . ALA A 1 141 ? 14.595 3.365 20.685 1.00 60.97 141 ALA A N 1
ATOM 1109 C CA . ALA A 1 141 ? 13.765 4.070 19.712 1.00 60.97 141 ALA A CA 1
ATOM 1110 C C . ALA A 1 141 ? 14.184 5.545 19.569 1.00 60.97 141 ALA A C 1
ATOM 1112 O O . ALA A 1 141 ? 14.383 6.018 18.451 1.00 60.97 141 ALA A O 1
ATOM 1113 N N . LEU A 1 142 ? 14.402 6.256 20.679 1.00 58.03 142 LEU A N 1
ATOM 1114 C CA . LEU A 1 142 ? 14.877 7.645 20.679 1.00 58.03 142 LEU A CA 1
ATOM 1115 C C . LEU A 1 142 ? 16.289 7.776 20.093 1.00 58.03 142 LEU A C 1
ATOM 1117 O O . LEU A 1 142 ? 16.542 8.695 19.312 1.00 58.03 142 LEU A O 1
ATOM 1121 N N . ALA A 1 143 ? 17.196 6.850 20.417 1.00 55.62 143 ALA A N 1
ATOM 1122 C CA . ALA A 1 143 ? 18.538 6.804 19.843 1.00 55.62 143 ALA A CA 1
ATOM 1123 C C . ALA A 1 143 ? 18.480 6.573 18.327 1.00 55.62 143 ALA A C 1
ATOM 1125 O O . ALA A 1 143 ? 19.065 7.346 17.573 1.00 55.62 143 ALA A O 1
ATOM 1126 N N . SER A 1 144 ? 17.680 5.605 17.871 1.00 66.81 144 SER A N 1
ATOM 1127 C CA . SER A 1 144 ? 17.488 5.325 16.442 1.00 66.81 144 SER A CA 1
ATOM 1128 C C . SER A 1 144 ? 16.858 6.506 15.689 1.00 66.81 144 SER A C 1
ATOM 1130 O O . SER A 1 144 ? 17.243 6.814 14.561 1.00 66.81 144 SER A O 1
ATOM 1132 N N . GLN A 1 145 ? 15.941 7.242 16.327 1.00 74.25 145 GLN A N 1
ATOM 1133 C CA . GLN A 1 145 ? 15.344 8.453 15.766 1.00 74.25 145 GLN A CA 1
ATOM 1134 C C . GLN A 1 145 ? 16.372 9.587 15.659 1.00 74.25 145 GLN A C 1
ATOM 1136 O O . GLN A 1 145 ? 16.385 10.330 14.673 1.00 74.25 145 GLN A O 1
ATOM 1141 N N . GLN A 1 146 ? 17.250 9.718 16.653 1.00 71.38 146 GLN A N 1
ATOM 1142 C CA . GLN A 1 146 ? 18.329 10.699 16.643 1.00 71.38 146 GLN A CA 1
ATOM 1143 C C . GLN A 1 146 ? 19.403 10.356 15.601 1.00 71.38 146 GLN A C 1
ATOM 1145 O O . GLN A 1 146 ? 19.892 11.250 14.908 1.00 71.38 146 GLN A O 1
ATOM 1150 N N . GLU A 1 147 ? 19.740 9.079 15.442 1.00 71.88 147 GLU A N 1
ATOM 1151 C CA . GLU A 1 147 ? 20.640 8.577 14.401 1.00 71.88 147 GLU A CA 1
ATOM 1152 C C . GLU A 1 147 ? 20.070 8.825 13.005 1.00 71.88 147 GLU A C 1
ATOM 1154 O O . GLU A 1 147 ? 20.763 9.381 12.152 1.00 71.88 147 GLU A O 1
ATOM 1159 N N . LEU A 1 148 ? 18.784 8.528 12.795 1.00 72.81 148 LEU A N 1
ATOM 1160 C CA . LEU A 1 148 ? 18.082 8.839 11.552 1.00 72.81 148 LEU A CA 1
ATOM 1161 C C . LEU A 1 148 ? 18.101 10.345 11.262 1.00 72.81 148 LEU A C 1
ATOM 1163 O O . LEU A 1 148 ? 18.419 10.759 10.147 1.00 72.81 148 LEU A O 1
ATOM 1167 N N . ARG A 1 149 ? 17.817 11.183 12.268 1.00 75.06 149 ARG A N 1
ATOM 1168 C CA . ARG A 1 149 ? 17.919 12.646 12.139 1.00 75.06 149 ARG A CA 1
ATOM 1169 C C . ARG A 1 149 ? 19.334 13.074 11.750 1.00 75.06 149 ARG A C 1
ATOM 1171 O O . ARG A 1 149 ? 19.488 13.922 10.874 1.00 75.06 149 ARG A O 1
ATOM 1178 N N . ASN A 1 150 ? 20.365 12.507 12.368 1.00 76.25 150 ASN A N 1
ATOM 1179 C CA . ASN A 1 150 ? 21.757 12.839 12.068 1.00 76.25 150 ASN A CA 1
ATOM 1180 C C . ASN A 1 150 ? 22.156 12.419 10.646 1.00 76.25 150 ASN A C 1
ATOM 1182 O O . ASN A 1 150 ? 22.787 13.205 9.936 1.00 76.25 150 ASN A O 1
ATOM 1186 N N . LEU A 1 151 ? 21.739 11.228 10.212 1.00 74.44 151 LEU A N 1
ATOM 1187 C CA . LEU A 1 151 ? 21.970 10.730 8.859 1.00 74.44 151 LEU A CA 1
ATOM 1188 C C . LEU A 1 151 ? 21.284 11.621 7.819 1.00 74.44 151 LEU A C 1
ATOM 1190 O O . LEU A 1 151 ? 21.930 12.066 6.876 1.00 74.44 151 LEU A O 1
ATOM 1194 N N . LEU A 1 152 ? 20.011 11.967 8.030 1.00 74.12 152 LEU A N 1
ATOM 1195 C CA . LEU A 1 152 ? 19.267 12.850 7.128 1.00 74.12 152 LEU A CA 1
ATOM 1196 C C . LEU A 1 152 ? 19.898 14.241 7.036 1.00 74.12 152 LEU A C 1
ATOM 1198 O O . LEU A 1 152 ? 20.037 14.776 5.939 1.00 74.12 152 LEU A O 1
ATOM 1202 N N . LYS A 1 153 ? 20.357 14.817 8.155 1.00 75.62 153 LYS A N 1
ATOM 1203 C CA . LYS A 1 153 ? 21.114 16.082 8.129 1.00 75.62 153 LYS A CA 1
ATOM 1204 C C . LYS A 1 153 ? 22.386 15.970 7.304 1.00 75.62 153 LYS A C 1
ATOM 1206 O O . LYS A 1 153 ? 22.732 16.916 6.600 1.00 75.62 153 LYS A O 1
ATOM 1211 N N . HIS A 1 154 ? 23.102 14.856 7.426 1.00 74.38 154 HIS A N 1
ATOM 1212 C CA . HIS A 1 154 ? 24.311 14.625 6.650 1.00 74.38 154 HIS A CA 1
ATOM 1213 C C . HIS A 1 154 ? 23.984 14.507 5.159 1.00 74.38 154 HIS A C 1
ATOM 1215 O O . HIS A 1 154 ? 24.556 15.248 4.369 1.00 74.38 154 HIS A O 1
ATOM 1221 N N . CYS A 1 155 ? 22.982 13.707 4.786 1.00 68.25 155 CYS A N 1
ATOM 1222 C CA . CYS A 1 155 ? 22.510 13.603 3.406 1.00 68.25 155 CYS A CA 1
ATOM 1223 C C . CYS A 1 155 ? 22.085 14.963 2.837 1.00 68.25 155 CYS A C 1
ATOM 1225 O O . CYS A 1 155 ? 22.497 15.308 1.738 1.00 68.25 155 CYS A O 1
ATOM 1227 N N . ILE A 1 156 ? 21.326 15.774 3.581 1.00 71.00 156 ILE A N 1
ATOM 1228 C CA . ILE A 1 156 ? 20.907 17.110 3.125 1.00 71.00 156 ILE A CA 1
ATOM 1229 C C . ILE A 1 156 ? 22.114 18.039 2.914 1.00 71.00 156 ILE A C 1
ATOM 1231 O O . ILE A 1 156 ? 22.132 18.809 1.956 1.00 71.00 156 ILE A O 1
ATOM 1235 N N . LYS A 1 157 ? 23.138 17.964 3.774 1.00 72.69 157 LYS A N 1
ATOM 1236 C CA . LYS A 1 157 ? 24.378 18.741 3.608 1.00 72.69 157 LYS A CA 1
ATOM 1237 C C . LYS A 1 157 ? 25.172 18.302 2.377 1.00 72.69 157 LYS A C 1
ATOM 1239 O O . LYS A 1 157 ? 25.563 19.159 1.590 1.00 72.69 157 LYS A O 1
ATOM 1244 N N . GLU A 1 158 ? 25.368 16.998 2.196 1.00 71.94 158 GLU A N 1
ATOM 1245 C CA . GLU A 1 158 ? 26.108 16.429 1.058 1.00 71.94 158 GLU A CA 1
ATOM 1246 C C . GLU A 1 158 ? 25.361 16.598 -0.275 1.00 71.94 158 GLU A C 1
ATOM 1248 O O . GLU A 1 158 ? 25.984 16.699 -1.328 1.00 71.94 158 GLU A O 1
ATOM 1253 N N . LEU A 1 159 ? 24.027 16.683 -0.240 1.00 64.62 159 LEU A N 1
ATOM 1254 C CA . LEU A 1 159 ? 23.169 16.900 -1.410 1.00 64.62 159 LEU A CA 1
ATOM 1255 C C . LEU A 1 159 ? 22.841 18.375 -1.669 1.00 64.62 159 LEU A C 1
ATOM 1257 O O . LEU A 1 159 ? 22.176 18.688 -2.655 1.00 64.62 159 LEU A O 1
ATOM 1261 N N . GLY A 1 160 ? 23.353 19.296 -0.848 1.00 63.19 160 GLY A N 1
ATOM 1262 C CA . GLY A 1 160 ? 23.312 20.737 -1.104 1.00 63.19 160 GLY A CA 1
ATOM 1263 C C . GLY A 1 160 ? 23.757 21.165 -2.519 1.00 63.19 160 GLY A C 1
ATOM 1264 O O . GLY A 1 160 ? 23.106 22.038 -3.092 1.00 63.19 160 GLY A O 1
ATOM 1265 N N . PRO A 1 161 ? 24.802 20.568 -3.134 1.00 65.56 161 PRO A N 1
ATOM 1266 C CA . PRO A 1 161 ? 25.178 20.844 -4.526 1.00 65.56 161 PRO A CA 1
ATOM 1267 C C . PRO A 1 161 ? 24.304 20.138 -5.584 1.00 65.56 161 PRO A C 1
ATOM 1269 O O . PRO A 1 161 ? 24.479 20.396 -6.774 1.00 65.56 161 PRO A O 1
ATOM 1272 N N . ALA A 1 162 ? 23.366 19.265 -5.194 1.00 66.00 162 ALA A N 1
ATOM 1273 C CA . ALA A 1 162 ? 22.522 18.467 -6.090 1.00 66.00 162 ALA A CA 1
ATOM 1274 C C . ALA A 1 162 ? 21.016 18.727 -5.840 1.00 66.00 162 ALA A C 1
ATOM 1276 O O . ALA A 1 162 ? 20.298 17.877 -5.302 1.00 66.00 162 ALA A O 1
ATOM 1277 N N . PRO A 1 163 ? 20.483 19.886 -6.276 1.00 65.00 163 PRO A N 1
ATOM 1278 C CA . PRO A 1 163 ? 19.161 20.376 -5.872 1.00 65.00 163 PRO A CA 1
ATOM 1279 C C . PRO A 1 163 ? 17.999 19.460 -6.281 1.00 65.00 163 PRO A C 1
ATOM 1281 O O . PRO A 1 163 ? 17.015 19.349 -5.555 1.00 65.00 163 PRO A O 1
ATOM 1284 N N . ARG A 1 164 ? 18.114 18.751 -7.412 1.00 66.75 164 ARG A N 1
ATOM 1285 C CA . ARG A 1 164 ? 17.084 17.799 -7.866 1.00 66.75 164 ARG A CA 1
ATOM 1286 C C . ARG A 1 164 ? 16.992 16.562 -6.968 1.00 66.75 164 ARG A C 1
ATOM 1288 O O . ARG A 1 164 ? 15.898 16.071 -6.721 1.00 66.75 164 ARG A O 1
ATOM 1295 N N . GLN A 1 165 ? 18.128 16.078 -6.470 1.00 66.62 165 GLN A N 1
ATOM 1296 C CA . GLN A 1 165 ? 18.189 14.915 -5.579 1.00 66.62 165 GLN A CA 1
ATOM 1297 C C . GLN A 1 165 ? 17.726 15.290 -4.170 1.00 66.62 165 GLN A C 1
ATOM 1299 O O . GLN A 1 165 ? 16.985 14.540 -3.543 1.00 66.62 165 GLN A O 1
ATOM 1304 N N . LEU A 1 166 ? 18.081 16.493 -3.713 1.00 65.94 166 LEU A N 1
ATOM 1305 C CA . LEU A 1 166 ? 17.570 17.043 -2.463 1.00 65.94 166 LEU A CA 1
ATOM 1306 C C . LEU A 1 166 ? 16.042 17.214 -2.499 1.00 65.94 166 LEU A C 1
ATOM 1308 O O . LEU A 1 166 ? 15.366 16.853 -1.540 1.00 65.94 166 LEU A O 1
ATOM 1312 N N . HIS A 1 167 ? 15.491 17.708 -3.612 1.00 68.69 167 HIS A N 1
ATOM 1313 C CA . HIS A 1 167 ? 14.045 17.859 -3.775 1.00 68.69 167 HIS A CA 1
ATOM 1314 C C . HIS A 1 167 ? 13.311 16.513 -3.747 1.00 68.69 167 HIS A C 1
ATOM 1316 O O . HIS A 1 167 ? 12.285 16.407 -3.085 1.00 68.69 167 HIS A O 1
ATOM 1322 N N . ALA A 1 168 ? 13.867 15.475 -4.380 1.00 69.06 168 ALA A N 1
ATOM 1323 C CA . ALA A 1 168 ? 13.299 14.129 -4.327 1.00 69.06 168 ALA A CA 1
ATOM 1324 C C . ALA A 1 168 ? 13.219 13.590 -2.888 1.00 69.06 168 ALA A C 1
ATOM 1326 O O . ALA A 1 168 ? 12.201 13.032 -2.500 1.00 69.06 168 ALA A O 1
ATOM 1327 N N . ILE A 1 169 ? 14.247 13.821 -2.066 1.00 69.94 169 ILE A N 1
ATOM 1328 C CA . ILE A 1 169 ? 14.254 13.386 -0.659 1.00 69.94 169 ILE A CA 1
ATOM 1329 C C . ILE A 1 169 ? 13.254 14.179 0.187 1.00 69.94 169 ILE A C 1
ATOM 1331 O O . ILE A 1 169 ? 12.571 13.604 1.030 1.00 69.94 169 ILE A O 1
ATOM 1335 N N . ILE A 1 170 ? 13.153 15.493 -0.026 1.00 71.69 170 ILE A N 1
ATOM 1336 C CA . ILE A 1 170 ? 12.165 16.334 0.666 1.00 71.69 170 ILE A CA 1
ATOM 1337 C C . ILE A 1 170 ? 10.749 15.878 0.309 1.00 71.69 170 ILE A C 1
ATOM 1339 O O . ILE A 1 170 ? 9.928 15.688 1.202 1.00 71.69 170 ILE A O 1
ATOM 1343 N N . GLN A 1 171 ? 10.495 15.626 -0.975 1.00 70.19 171 GLN A N 1
ATOM 1344 C CA . GLN A 1 171 ? 9.212 15.129 -1.450 1.00 70.19 171 GLN A CA 1
ATOM 1345 C C . GLN A 1 171 ? 8.895 13.741 -0.873 1.00 70.19 171 GLN A C 1
ATOM 1347 O O . GLN A 1 171 ? 7.774 13.507 -0.437 1.00 70.19 171 GLN A O 1
ATOM 1352 N N . GLU A 1 172 ? 9.875 12.836 -0.790 1.00 72.06 172 GLU A N 1
ATOM 1353 C CA . GLU A 1 172 ? 9.686 11.544 -0.122 1.00 72.06 172 GLU A CA 1
ATOM 1354 C C . GLU A 1 172 ? 9.307 11.725 1.357 1.00 72.06 172 GLU A C 1
ATOM 1356 O O . GLU A 1 172 ? 8.374 11.080 1.827 1.00 72.06 172 GLU A O 1
ATOM 1361 N N . LEU A 1 173 ? 9.967 12.627 2.091 1.00 70.19 173 LEU A N 1
ATOM 1362 C CA . LEU A 1 173 ? 9.648 12.904 3.499 1.00 70.19 173 LEU A CA 1
ATOM 1363 C C . LEU A 1 173 ? 8.244 13.505 3.687 1.00 70.19 173 LEU A C 1
ATOM 1365 O O . LEU A 1 173 ? 7.557 13.152 4.646 1.00 70.19 173 LEU A O 1
ATOM 1369 N N . GLU A 1 174 ? 7.798 14.374 2.780 1.00 67.06 174 GLU A N 1
ATOM 1370 C CA . GLU A 1 174 ? 6.427 14.903 2.768 1.00 67.06 174 GLU A CA 1
ATOM 1371 C C . GLU A 1 174 ? 5.397 13.807 2.454 1.00 67.06 174 GLU A C 1
ATOM 1373 O O . GLU A 1 174 ? 4.347 13.750 3.091 1.00 67.06 174 GLU A O 1
ATOM 1378 N N . GLU A 1 175 ? 5.713 12.884 1.542 1.00 65.44 175 GLU A N 1
ATOM 1379 C CA . GLU A 1 175 ? 4.846 11.753 1.181 1.00 65.44 175 GLU A CA 1
ATOM 1380 C C . GLU A 1 175 ? 4.705 10.705 2.305 1.00 65.44 175 GLU A C 1
ATOM 1382 O O . GLU A 1 175 ? 3.714 9.970 2.338 1.00 65.44 175 GLU A O 1
ATOM 1387 N N . TYR A 1 176 ? 5.651 10.651 3.250 1.00 66.44 176 TYR A N 1
ATOM 1388 C CA . TYR A 1 176 ? 5.556 9.839 4.474 1.00 66.44 176 TYR A CA 1
ATOM 1389 C C . TYR A 1 176 ? 4.861 10.558 5.645 1.00 66.44 176 TYR A C 1
ATOM 1391 O O . TYR A 1 176 ? 4.906 10.050 6.767 1.00 66.44 176 TYR A O 1
ATOM 1399 N N . ASP A 1 177 ? 4.258 11.733 5.423 1.00 56.81 177 ASP A N 1
ATOM 1400 C CA . ASP A 1 177 ? 3.732 12.617 6.478 1.00 56.81 177 ASP A CA 1
ATOM 1401 C C . ASP A 1 177 ? 4.778 12.947 7.565 1.00 56.81 177 ASP A C 1
ATOM 1403 O O . ASP A 1 177 ? 4.456 13.400 8.666 1.00 56.81 177 ASP A O 1
ATOM 1407 N N . ALA A 1 178 ? 6.071 12.814 7.246 1.00 67.75 178 ALA A N 1
ATOM 1408 C CA . ALA A 1 178 ? 7.180 13.165 8.128 1.00 67.75 178 ALA A CA 1
ATOM 1409 C C . ALA A 1 178 ? 7.439 14.684 8.118 1.00 67.75 178 ALA A C 1
ATOM 1411 O O . ALA A 1 178 ? 8.574 15.141 8.256 1.00 67.75 178 ALA A O 1
ATOM 1412 N N . THR A 1 179 ? 6.380 15.480 7.963 1.00 67.81 179 THR A N 1
ATOM 1413 C CA . THR A 1 179 ? 6.418 16.939 7.801 1.00 67.81 179 THR A CA 1
ATOM 1414 C C . THR A 1 179 ? 6.936 17.641 9.054 1.00 67.81 179 THR A C 1
ATOM 1416 O O . THR A 1 179 ? 7.668 18.622 8.949 1.00 67.81 179 THR A O 1
ATOM 1419 N N . GLU A 1 180 ? 6.651 17.114 10.247 1.00 68.38 180 GLU A N 1
ATOM 1420 C CA . GLU A 1 180 ? 7.209 17.637 11.502 1.00 68.38 180 GLU A CA 1
ATOM 1421 C C . GLU A 1 180 ? 8.705 17.345 11.643 1.00 68.38 180 GLU A C 1
ATOM 1423 O O . GLU A 1 180 ? 9.473 18.191 12.108 1.00 68.38 180 GLU A O 1
ATOM 1428 N N . LEU A 1 181 ? 9.131 16.158 11.201 1.00 68.81 181 LEU A N 1
ATOM 1429 C CA . LEU A 1 181 ? 10.536 15.771 11.170 1.00 68.81 181 LEU A CA 1
ATOM 1430 C C . LEU A 1 181 ? 11.292 16.632 10.155 1.00 68.81 181 LEU A C 1
ATOM 1432 O O . LEU A 1 181 ? 12.343 17.169 10.489 1.00 68.81 181 LEU A O 1
ATOM 1436 N N . LEU A 1 182 ? 10.721 16.835 8.967 1.00 71.12 182 LEU A N 1
ATOM 1437 C CA . LEU A 1 182 ? 11.246 17.719 7.932 1.00 71.12 182 LEU A CA 1
ATOM 1438 C C . LEU A 1 182 ? 11.342 19.171 8.419 1.00 71.12 182 LEU A C 1
ATOM 1440 O O . LEU A 1 182 ? 12.395 19.787 8.281 1.00 71.12 182 LEU A O 1
ATOM 1444 N N . ARG A 1 183 ? 10.287 19.702 9.050 1.00 71.50 183 ARG A N 1
ATOM 1445 C CA . ARG A 1 183 ? 10.274 21.050 9.638 1.00 71.50 183 ARG A CA 1
ATOM 1446 C C . ARG A 1 183 ? 11.389 21.215 10.669 1.00 71.50 183 ARG A C 1
ATOM 1448 O O . ARG A 1 183 ? 12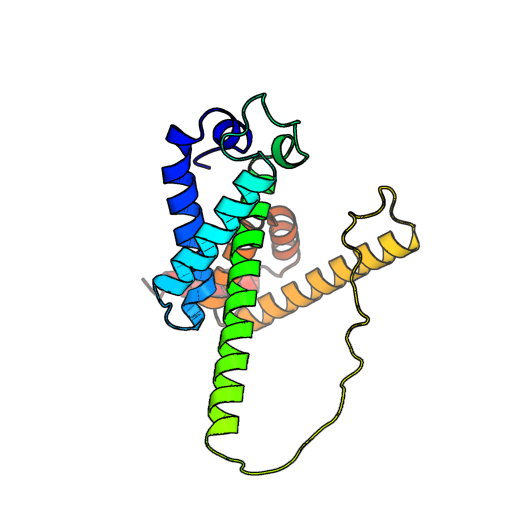.178 22.147 10.558 1.00 71.50 183 ARG A O 1
ATOM 1455 N N . GLY A 1 184 ? 11.524 20.269 11.601 1.00 72.75 184 GLY A N 1
ATOM 1456 C CA . GLY A 1 184 ? 12.600 20.294 12.595 1.00 72.75 184 GLY A CA 1
ATOM 1457 C C . GLY A 1 184 ? 13.999 20.169 11.978 1.00 72.75 184 GLY A C 1
ATOM 1458 O O . GLY A 1 184 ? 14.937 20.813 12.435 1.00 72.75 184 GLY A O 1
ATOM 1459 N N . LEU A 1 185 ? 14.158 19.388 10.905 1.00 72.88 185 LEU A N 1
ATOM 1460 C CA . LEU A 1 185 ? 15.425 19.308 10.172 1.00 72.88 185 LEU A CA 1
ATOM 1461 C C . LEU A 1 185 ? 15.769 20.627 9.465 1.00 72.88 185 LEU A C 1
ATOM 1463 O O . LEU A 1 185 ? 16.926 21.042 9.496 1.00 72.88 185 LEU A O 1
ATOM 1467 N N . LEU A 1 186 ? 14.786 21.290 8.851 1.00 70.19 186 LEU A N 1
ATOM 1468 C CA . LEU A 1 186 ? 14.967 22.557 8.136 1.00 70.19 186 LE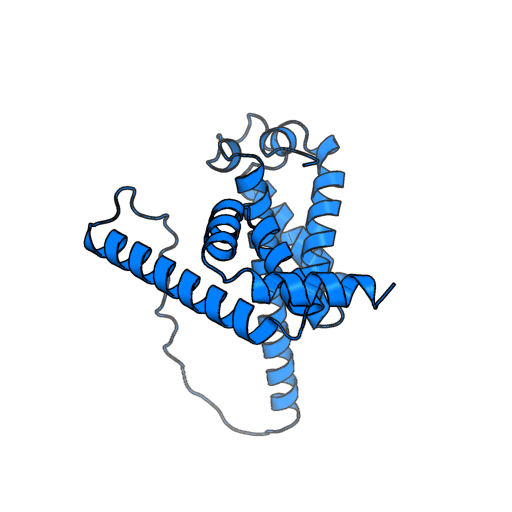U A CA 1
ATOM 1469 C C . LEU A 1 186 ? 15.237 23.738 9.080 1.00 70.19 186 LEU A C 1
ATOM 1471 O O . LEU A 1 186 ? 16.031 24.611 8.737 1.00 70.19 186 LEU A O 1
ATOM 1475 N N . GLU A 1 187 ? 14.626 23.755 10.267 1.00 69.81 187 GLU A N 1
ATOM 1476 C CA . GLU A 1 187 ? 14.874 24.766 11.307 1.00 69.81 187 GLU A CA 1
ATOM 1477 C C . GLU A 1 187 ? 16.287 24.662 11.904 1.00 69.81 187 GLU A C 1
ATOM 1479 O O . GLU A 1 187 ? 16.904 25.675 12.237 1.00 69.81 187 GLU A O 1
ATOM 1484 N N . GLU A 1 188 ? 16.824 23.444 12.003 1.00 64.56 188 GLU A N 1
ATOM 1485 C CA . GLU A 1 188 ? 18.156 23.166 12.554 1.00 64.56 188 GLU A CA 1
ATOM 1486 C C . GLU A 1 188 ? 19.294 23.321 11.518 1.00 64.56 188 GLU A C 1
ATOM 1488 O O . GLU A 1 188 ? 20.476 23.294 11.880 1.00 64.56 188 GLU A O 1
ATOM 1493 N N . LEU A 1 189 ? 18.975 23.485 10.227 1.00 65.25 189 LEU A N 1
ATOM 1494 C CA . LEU A 1 189 ? 19.960 23.673 9.158 1.00 65.25 189 LEU A CA 1
ATOM 1495 C C . LEU A 1 189 ? 20.256 25.168 8.916 1.00 65.25 189 LEU A C 1
ATOM 1497 O O . LEU A 1 189 ? 19.351 26.002 8.867 1.00 65.25 189 LEU A O 1
ATOM 1501 N N . PRO A 1 190 ? 21.531 25.555 8.718 1.00 60.56 190 PRO A N 1
ATOM 1502 C CA . PRO A 1 190 ? 21.888 26.947 8.472 1.00 60.56 190 PRO A CA 1
ATOM 1503 C C . PRO A 1 190 ? 21.294 27.427 7.140 1.00 60.56 190 PRO A C 1
ATOM 1505 O O . PRO A 1 190 ? 21.547 26.830 6.093 1.00 60.56 190 PRO A O 1
ATOM 1508 N N . ARG A 1 191 ? 20.574 28.561 7.169 1.00 55.44 191 ARG A N 1
ATOM 1509 C CA . ARG A 1 191 ? 19.866 29.177 6.021 1.00 55.44 191 ARG A CA 1
ATOM 1510 C C . ARG A 1 191 ? 20.678 29.227 4.715 1.00 55.44 191 ARG A C 1
ATOM 1512 O O . ARG A 1 191 ? 20.100 29.147 3.640 1.00 55.44 191 ARG A O 1
ATOM 1519 N N . LYS A 1 192 ? 22.011 29.299 4.787 1.00 50.12 192 LYS A N 1
ATOM 1520 C CA . LYS A 1 192 ? 22.922 29.280 3.626 1.00 50.12 192 LYS A CA 1
ATOM 1521 C C . LYS A 1 192 ? 22.778 28.042 2.722 1.00 50.12 192 LYS A C 1
ATOM 1523 O O . LYS A 1 192 ? 22.983 28.172 1.524 1.00 50.12 192 LYS A O 1
ATOM 1528 N N . ALA A 1 193 ? 22.395 26.879 3.257 1.00 50.59 193 ALA A N 1
ATOM 1529 C CA . ALA A 1 193 ? 22.163 25.670 2.454 1.00 50.59 193 ALA A CA 1
ATOM 1530 C C . ALA A 1 193 ? 20.851 25.726 1.643 1.00 50.59 193 ALA A C 1
ATOM 1532 O O . ALA A 1 193 ? 20.739 25.074 0.611 1.00 50.59 193 ALA A O 1
ATOM 1533 N N . LEU A 1 194 ? 19.883 26.537 2.086 1.00 51.59 194 LEU A N 1
ATOM 1534 C CA . LEU A 1 194 ? 18.571 26.712 1.450 1.00 51.59 194 LEU A CA 1
ATOM 1535 C C . LEU A 1 194 ? 18.559 27.835 0.398 1.00 51.59 194 LEU A C 1
ATOM 1537 O O . LEU A 1 194 ? 17.703 27.854 -0.478 1.00 51.59 194 LEU A O 1
ATOM 1541 N N . PHE A 1 195 ? 19.501 28.782 0.462 1.00 50.25 195 PHE A N 1
ATOM 1542 C CA . PHE A 1 195 ? 19.593 29.867 -0.524 1.00 50.25 195 PHE A CA 1
ATOM 1543 C C . PHE A 1 195 ? 20.288 29.440 -1.824 1.00 50.25 195 PHE A C 1
ATOM 1545 O O . PHE A 1 195 ? 19.883 29.886 -2.895 1.00 50.25 195 PHE A O 1
ATOM 1552 N N . ASN A 1 196 ? 21.240 28.504 -1.757 1.00 47.59 196 ASN A N 1
ATOM 1553 C CA . ASN A 1 196 ? 21.903 27.970 -2.952 1.00 47.59 196 ASN A CA 1
ATOM 1554 C C . ASN A 1 196 ? 20.956 27.133 -3.834 1.00 47.59 196 ASN A C 1
ATOM 1556 O O . ASN A 1 196 ? 21.185 27.013 -5.035 1.00 47.59 196 ASN A O 1
ATOM 1560 N N . SER A 1 197 ? 19.883 26.567 -3.267 1.00 46.75 197 SER A N 1
ATOM 1561 C CA . SER A 1 197 ? 18.849 25.862 -4.032 1.00 46.75 197 SER A CA 1
ATOM 1562 C C . SER A 1 197 ? 17.851 26.823 -4.683 1.00 46.75 197 SER A C 1
ATOM 1564 O O . SER A 1 197 ? 17.428 26.566 -5.804 1.00 46.75 197 SER A O 1
ATOM 1566 N N . SER A 1 198 ? 17.527 27.953 -4.049 1.00 43.03 198 SER A N 1
ATOM 1567 C CA . SER A 1 198 ? 16.621 28.962 -4.622 1.00 43.03 198 SER A CA 1
ATOM 1568 C C . SER A 1 198 ? 17.241 29.703 -5.820 1.00 43.03 198 SER A C 1
ATOM 1570 O O . SER A 1 198 ? 16.597 29.853 -6.858 1.00 43.03 198 SER A O 1
ATOM 1572 N N . GLU A 1 199 ? 18.523 30.084 -5.743 1.00 42.09 199 GLU A N 1
ATOM 1573 C CA . GLU A 1 199 ? 19.233 30.713 -6.875 1.00 42.09 199 GLU A CA 1
ATOM 1574 C C . GLU A 1 199 ? 19.485 29.739 -8.040 1.00 42.09 199 GLU A C 1
ATOM 1576 O O . GLU A 1 199 ? 19.425 30.135 -9.205 1.00 42.09 199 GLU A O 1
ATOM 1581 N N . ALA A 1 200 ? 19.703 28.449 -7.757 1.00 45.34 200 ALA A N 1
ATOM 1582 C CA . ALA A 1 200 ? 19.856 27.424 -8.793 1.00 45.34 200 ALA A CA 1
ATOM 1583 C C . ALA A 1 200 ? 18.547 27.138 -9.556 1.00 45.34 200 ALA A C 1
ATOM 1585 O O . ALA A 1 200 ? 18.593 26.756 -10.723 1.00 45.34 200 ALA A O 1
ATOM 1586 N N . ILE A 1 201 ? 17.387 27.341 -8.922 1.00 45.78 201 ILE A N 1
ATOM 1587 C CA . ILE A 1 201 ? 16.067 27.190 -9.554 1.00 45.78 201 ILE A CA 1
ATOM 1588 C C . ILE A 1 201 ? 15.741 28.409 -10.432 1.00 45.78 201 ILE A C 1
ATOM 1590 O O . ILE A 1 201 ? 15.215 28.243 -11.532 1.00 45.78 201 ILE A O 1
ATOM 1594 N N . ALA A 1 202 ? 16.117 29.619 -10.003 1.00 43.88 202 ALA A N 1
ATOM 1595 C CA . ALA A 1 202 ? 15.927 30.838 -10.792 1.00 43.88 202 ALA A CA 1
ATOM 1596 C C . ALA A 1 202 ? 16.794 30.880 -12.067 1.00 43.88 202 ALA A C 1
ATOM 1598 O O . ALA A 1 202 ? 16.363 31.427 -13.075 1.00 43.88 202 ALA A O 1
ATOM 1599 N N . ASN A 1 203 ? 17.983 30.269 -12.048 1.00 40.34 203 ASN A N 1
ATOM 1600 C CA . ASN A 1 203 ? 18.896 30.225 -13.200 1.00 40.34 203 ASN A CA 1
ATOM 1601 C C . ASN A 1 203 ? 18.672 29.034 -14.153 1.00 40.34 203 ASN A C 1
ATOM 1603 O O . ASN A 1 203 ? 19.399 28.900 -15.136 1.00 40.34 203 ASN A O 1
ATOM 1607 N N . ALA A 1 204 ? 17.709 28.153 -13.863 1.00 45.66 204 ALA A N 1
ATOM 1608 C CA . ALA A 1 204 ? 17.390 26.979 -14.682 1.00 45.66 204 ALA A CA 1
ATOM 1609 C C . ALA A 1 204 ? 16.009 27.060 -15.367 1.00 45.66 204 ALA A C 1
ATOM 1611 O O . ALA A 1 204 ? 15.540 26.043 -15.885 1.00 45.66 204 ALA A O 1
ATOM 1612 N N . SER A 1 205 ? 15.372 28.240 -15.349 1.00 38.47 205 SER A N 1
ATOM 1613 C CA . SER A 1 205 ? 14.140 28.558 -16.092 1.00 38.47 205 SER A CA 1
ATOM 1614 C C . SER A 1 205 ? 14.440 29.387 -17.335 1.00 38.47 205 SER A C 1
ATOM 1616 O O . SER A 1 205 ? 15.292 30.296 -17.232 1.00 38.47 205 SER A O 1
#

Radius of gyration: 22.15 Å; chains: 1; bounding box: 50×63×48 Å

Foldseek 3Di:
DQDALQCQQAVVVPCVVVLLVLLLVLLCVLQVVPVDDVVLSCVLSVVLVVVCVVQNSGNNHVVHDDDPRNVDDRLVNSLVSSVSSNVSSVVVVVVVVVVVVVVVVVVDDDDDDDDDDPPPPDPDDPDDDDPDDDPVRVVVVVVVLVVVLVVVLVVLVVCLVPLVVNVVVLVVCVSNVVVVSSVVSVVPDDCVSVVSNVVVVVVVD

Secondary structure (DSSP, 8-state):
----HHHHHH-HHHHHHHHHHHHHHHHHHHHGGG---HHHHHHHHHHHHHHHHHTT-SS-TTTSPPPGGGGS-HHHHHHHHHHHHHHHHHHHHHHHHHHHHHHHHHTS-----------------SS---SS--HHHHHHHHHHHHHHHHHHHHHHHHTTT-HHHHHHHHHHHHHTTTHHHHHHHHHHS-THHHHHHHHHHHTT-

Sequence (205 aa):
MPFTAHDLRYHADQTYPALYAHLSRHAQRSLDVLKYDPIELDMVIGHVVEQLLRIGLLGGEDRTPLTVLDGLSNAQFYAFLNRSVRNKAIDRLRKRRLQMMYATDVEGTEGTEAEDDPLNEATEAVGGVVPFPTPEETALALASQQELRNLLKHCIKELGPAPRQLHAIIQELEEYDATELLRGLLEELPRKALFNSSEAIANAS

pLDDT: mean 70.29, std 17.27, range [31.95, 93.12]